Protein AF-A0A4P5VYH6-F1 (afdb_monomer)

Foldseek 3Di:
DAADVVLVVLCVVVVQKAKEKEAAPVLVVQWDQQQSNHGYDYHHCVPPVVLLVLVQVQQCVFQPDPRRQDSVNVVVLRVASKIKMFIAGNVRHGQKIWIWHDDPDPLEIETDDIDGPDPPSLVRLNSVLRRSRRNNHQKYKYKDFLQDQCLQSVQVQHWWWFQAFDPPVPVCRQRMTITMGGGPYDFDDFDDWAASPPPPPVRVCNPDFTKTQHPSQADPVSTTTIDTDHDDPPDDDD

Secondary structure (DSSP, 8-state):
----HHHHHHHHH-TT-EEEEEE-GGGGGGS-SSGGG---EEEETTT-HHHHHHHHHHHHHHH-GGGSPPHHHHHHHHHSS-EEEEEE-TT--EEEEEEEEE-SSTTEEEEEEEEESS-SS-HHHHHHHHHHHHTT-SEEEEEEETT-TTHHHHTTSS-EEEEEEPPTTSTTGGGEEEEEEETTPPPPPP-EEE-TTSTTHHHHGGGTS-EEEEEEEE-TTSPEEEEE-PPPTTPPP-

Mean predicted aligned error: 5.57 Å

Radius of gyration: 17.43 Å; Cα contacts (8 Å, |Δi|>4): 487; chains: 1; bounding box: 45×36×43 Å

Nearest PDB structures (foldseek):
  5c82-assembly1_A-2  TM=7.373E-01  e=2.251E-04  Streptomyces noursei
  7ypv-assembly1_B  TM=7.649E-01  e=3.279E-04  Streptomyces lavendulae subsp. lavendulae
  7ypu-assembly1_A  TM=7.629E-01  e=1.150E-03  Streptomyces lavendulae subsp. lavendulae
  4v36-assembly1_A  TM=6.232E-01  e=3.556E-03  Bacillus licheniformis
  6rft-assembly1_B  TM=6.137E-01  e=1.533E-01  Mycobacteroides abscessus

pLDDT: mean 88.11, std 11.78, range [47.72, 98.25]

Sequence (238 aa):
MLRDPAIDAFFARWPRLRFGLLGHGGNRGALELSPLGVSVEFWDAATNGALVARYHAANAAKFGGSLALPGWVLVDLYLMPGAIALLLDEDDAVVAAWCGVPTVAAGVVMGVSMLSMREGIGAAYVVKRLGLASLGARVQRGITQWDNRALRTHTRLGPLRVVGPAPAVHGEWARSFVYEVETGAASPPQTETIHPNEGPGLAALAGVEPVHVVFPGLDASGRVCLARLPPISGTLPP

Solvent-accessible surface area (backbone atoms only — not comparable to full-atom values): 12787 Å² total; per-residue (Å²): 129,74,63,51,68,71,54,55,54,46,42,71,75,40,71,63,53,43,52,30,37,40,18,35,65,85,43,56,87,74,42,48,53,46,36,55,77,43,73,47,50,77,43,35,46,89,82,35,55,69,60,52,52,50,50,50,50,52,41,35,72,73,55,33,82,90,70,23,76,51,74,69,56,53,51,54,48,23,73,41,84,21,37,34,15,34,26,25,42,86,85,67,47,71,38,14,36,22,33,40,34,65,50,96,50,88,38,32,24,38,52,78,50,76,45,56,74,52,78,95,74,54,44,52,41,50,25,39,57,44,39,38,41,17,64,55,36,46,30,38,36,39,72,51,44,59,74,41,74,62,35,43,44,54,16,70,38,5,38,29,34,50,68,35,67,35,57,80,85,43,93,59,19,94,53,25,31,26,34,36,28,44,60,75,43,79,50,64,75,65,75,46,74,43,60,61,79,60,64,70,52,72,65,54,40,50,74,82,53,56,40,22,39,13,47,55,22,44,51,99,87,54,28,28,23,26,31,83,51,79,83,68,90,86,64,79,80,132

Structure (mmCIF, N/CA/C/O backbone):
data_AF-A0A4P5VYH6-F1
#
_entry.id   AF-A0A4P5VYH6-F1
#
loop_
_atom_site.group_PDB
_atom_site.id
_atom_site.type_symbol
_atom_site.label_atom_id
_atom_site.label_alt_id
_atom_site.label_comp_id
_atom_site.label_asym_id
_atom_site.label_entity_id
_atom_site.label_seq_id
_atom_site.pdbx_PDB_ins_code
_atom_site.Cartn_x
_atom_site.Cartn_y
_atom_site.Cartn_z
_atom_site.occupancy
_atom_site.B_iso_or_equiv
_atom_site.auth_seq_id
_atom_site.auth_comp_id
_atom_site.auth_asym_id
_atom_site.auth_atom_id
_atom_site.pdbx_PDB_model_num
ATOM 1 N N . MET A 1 1 ? 9.698 -9.481 18.503 1.00 55.72 1 MET A N 1
ATOM 2 C CA . MET A 1 1 ? 9.124 -8.727 17.367 1.00 55.72 1 MET A CA 1
ATOM 3 C C . MET A 1 1 ? 9.911 -7.433 17.226 1.00 55.72 1 MET A C 1
ATOM 5 O O . MET A 1 1 ? 10.012 -6.715 18.212 1.00 55.72 1 MET A O 1
ATOM 9 N N . LEU A 1 2 ? 10.534 -7.167 16.075 1.00 68.06 2 LEU A N 1
ATOM 10 C CA . LEU A 1 2 ? 11.229 -5.894 15.845 1.00 68.06 2 LEU A CA 1
ATOM 11 C C . LEU A 1 2 ? 10.172 -4.814 15.581 1.00 68.06 2 LEU A C 1
ATOM 13 O O . LEU A 1 2 ? 9.440 -4.903 14.596 1.00 68.06 2 LEU A O 1
ATOM 17 N N . ARG A 1 3 ? 10.059 -3.841 16.489 1.00 81.00 3 ARG A N 1
ATOM 18 C CA . ARG A 1 3 ? 9.271 -2.625 16.256 1.00 81.00 3 ARG A CA 1
ATOM 19 C C . ARG A 1 3 ? 9.948 -1.782 15.178 1.00 81.00 3 ARG A C 1
ATOM 21 O O . ARG A 1 3 ? 11.175 -1.758 15.103 1.00 81.00 3 ARG A O 1
ATOM 28 N N . ASP A 1 4 ? 9.155 -1.095 14.364 1.00 85.81 4 ASP A N 1
ATOM 29 C CA . ASP A 1 4 ? 9.649 -0.114 13.394 1.00 85.81 4 ASP A CA 1
ATOM 30 C C . ASP A 1 4 ? 9.596 1.283 14.046 1.00 85.81 4 ASP A C 1
ATOM 32 O O . ASP A 1 4 ? 8.496 1.800 14.273 1.00 85.81 4 ASP A O 1
ATOM 36 N N . PRO A 1 5 ? 10.746 1.919 14.355 1.00 90.56 5 PRO A N 1
ATOM 37 C CA . PRO A 1 5 ? 10.774 3.220 15.023 1.00 90.56 5 PRO A CA 1
ATOM 38 C C . PRO A 1 5 ? 10.026 4.318 14.260 1.00 90.56 5 PRO A C 1
ATOM 40 O O . PRO A 1 5 ? 9.521 5.256 14.875 1.00 90.56 5 PRO A O 1
ATOM 43 N N . ALA A 1 6 ? 9.927 4.217 12.928 1.00 91.06 6 ALA A N 1
ATOM 44 C CA . ALA A 1 6 ? 9.180 5.181 12.127 1.00 91.06 6 ALA A CA 1
ATOM 45 C C . ALA A 1 6 ? 7.665 5.052 12.346 1.00 91.06 6 ALA A C 1
ATOM 47 O O . ALA A 1 6 ? 6.950 6.054 12.289 1.00 91.06 6 ALA A O 1
ATOM 48 N N . ILE A 1 7 ? 7.178 3.838 12.620 1.00 94.75 7 ILE A N 1
ATOM 49 C CA . ILE A 1 7 ? 5.775 3.579 12.959 1.00 94.75 7 ILE A CA 1
ATOM 50 C C . ILE A 1 7 ? 5.470 4.084 14.372 1.00 94.75 7 ILE A C 1
ATOM 52 O O . ILE A 1 7 ? 4.487 4.803 14.556 1.00 94.75 7 ILE A O 1
ATOM 56 N N . ASP A 1 8 ? 6.342 3.796 15.343 1.00 94.50 8 ASP A N 1
ATOM 57 C CA . ASP A 1 8 ? 6.200 4.294 16.719 1.00 94.50 8 ASP A CA 1
ATOM 58 C C . ASP A 1 8 ? 6.178 5.833 16.749 1.00 94.50 8 ASP A C 1
ATOM 60 O O . ASP A 1 8 ? 5.274 6.444 17.323 1.00 94.50 8 ASP A O 1
ATOM 64 N N . ALA A 1 9 ? 7.124 6.478 16.057 1.00 96.19 9 ALA A N 1
ATOM 65 C CA . ALA A 1 9 ? 7.179 7.934 15.946 1.00 96.19 9 ALA A CA 1
ATOM 66 C C . ALA A 1 9 ? 5.943 8.522 15.244 1.00 96.19 9 ALA A C 1
ATOM 68 O O . ALA A 1 9 ? 5.487 9.613 15.600 1.00 96.19 9 ALA A O 1
ATOM 69 N N . PHE A 1 10 ? 5.379 7.814 14.259 1.00 97.00 10 PHE A N 1
ATOM 70 C CA . PHE A 1 10 ? 4.160 8.245 13.582 1.00 97.00 10 PHE A CA 1
ATOM 71 C C . PHE A 1 10 ? 2.965 8.276 14.539 1.00 97.00 10 PHE A C 1
ATOM 73 O O . PHE A 1 10 ? 2.308 9.311 14.630 1.00 97.00 10 PHE A O 1
ATOM 80 N N . PHE A 1 11 ? 2.698 7.197 15.280 1.00 96.94 11 PHE A N 1
ATOM 81 C CA . PHE A 1 11 ? 1.568 7.173 16.218 1.00 96.94 11 PHE A CA 1
ATOM 82 C C . PHE A 1 11 ? 1.788 8.077 17.432 1.00 96.94 11 PHE A C 1
ATOM 84 O O . PHE A 1 11 ? 0.830 8.674 17.910 1.00 96.94 11 PHE A O 1
ATOM 91 N N . ALA A 1 12 ? 3.032 8.275 17.879 1.00 97.12 12 ALA A N 1
ATOM 92 C CA . ALA A 1 12 ? 3.338 9.274 18.903 1.00 97.12 12 ALA A CA 1
ATOM 93 C C . ALA A 1 12 ? 2.973 10.699 18.447 1.00 97.12 12 ALA A C 1
ATOM 95 O O . ALA A 1 12 ? 2.470 11.499 19.234 1.00 97.12 12 ALA A O 1
ATOM 96 N N . ARG A 1 13 ? 3.193 11.016 17.164 1.00 97.94 13 ARG A N 1
ATOM 97 C CA . ARG A 1 13 ? 2.818 12.308 16.572 1.00 97.94 13 ARG A CA 1
ATOM 98 C C . ARG A 1 13 ? 1.320 12.418 16.274 1.00 97.94 13 ARG A C 1
ATOM 100 O O . ARG A 1 13 ? 0.775 13.518 16.325 1.00 97.94 13 ARG A O 1
ATOM 107 N N . TRP A 1 14 ? 0.666 11.305 15.953 1.00 97.38 14 TRP A N 1
ATOM 108 C CA . TRP A 1 14 ? -0.740 11.246 15.550 1.00 97.38 14 TRP A CA 1
ATOM 109 C C . TRP A 1 14 ? -1.544 10.269 16.422 1.00 97.38 14 TRP A C 1
ATOM 111 O O . TRP A 1 14 ? -2.093 9.295 15.905 1.00 97.38 14 TRP A O 1
ATOM 121 N N . PRO A 1 15 ? -1.661 10.522 17.738 1.00 97.00 15 PRO A N 1
ATOM 122 C CA . PRO A 1 15 ? -2.177 9.540 18.698 1.00 97.00 15 PRO A CA 1
ATOM 123 C C . PRO A 1 15 ? -3.670 9.225 18.540 1.00 97.00 15 PRO A C 1
ATOM 125 O O . PRO A 1 15 ? -4.150 8.250 19.105 1.00 97.00 15 PRO A O 1
ATOM 128 N N . ARG A 1 16 ? -4.414 10.049 17.791 1.00 96.69 16 ARG A N 1
ATOM 129 C CA . ARG A 1 16 ? -5.837 9.819 17.490 1.00 96.69 16 ARG A CA 1
ATOM 130 C C . ARG A 1 16 ? -6.066 8.938 16.265 1.00 96.69 16 ARG A C 1
ATOM 132 O O . ARG A 1 16 ? -7.185 8.487 16.050 1.00 96.69 16 ARG A O 1
ATOM 139 N N . LEU A 1 17 ? -5.028 8.696 15.461 1.00 97.38 17 LEU A N 1
ATOM 140 C CA . LEU A 1 17 ? -5.153 7.803 14.317 1.00 97.38 17 LEU A CA 1
ATOM 141 C C . LEU A 1 17 ? -5.146 6.352 14.786 1.00 97.38 17 LEU A C 1
ATOM 143 O O . LEU A 1 17 ? -4.299 5.947 15.580 1.00 97.38 17 LEU A O 1
ATOM 147 N N . ARG A 1 18 ? -6.060 5.560 14.235 1.00 96.88 18 ARG A N 1
ATOM 148 C CA . ARG A 1 18 ? -6.174 4.125 14.490 1.00 96.88 18 ARG A CA 1
ATOM 149 C C . ARG A 1 18 ? -5.869 3.345 13.228 1.00 96.88 18 ARG A C 1
ATOM 151 O O . ARG A 1 18 ? -6.217 3.768 12.128 1.00 96.88 18 ARG A O 1
ATOM 158 N N . PHE A 1 19 ? -5.228 2.198 13.403 1.00 98.19 19 PHE A N 1
ATOM 159 C CA . PHE A 1 19 ? -4.962 1.253 12.330 1.00 98.19 19 PHE A CA 1
ATOM 160 C C . PHE A 1 19 ? -5.873 0.038 12.455 1.00 98.19 19 PHE A C 1
ATOM 162 O O . PHE A 1 19 ? -6.078 -0.485 13.551 1.00 98.19 19 PHE A O 1
ATOM 169 N N . GLY A 1 20 ? -6.374 -0.436 11.321 1.00 97.94 20 GLY A N 1
ATOM 170 C CA . GLY A 1 20 ? -7.104 -1.688 11.277 1.00 97.94 20 GLY A CA 1
ATOM 171 C C . GLY A 1 20 ? -7.156 -2.308 9.889 1.00 97.94 20 GLY A C 1
ATOM 172 O O . GLY A 1 20 ? -6.642 -1.758 8.911 1.00 97.94 20 GLY A O 1
ATOM 173 N N . LEU A 1 21 ? -7.777 -3.477 9.822 1.00 97.56 21 LEU A N 1
ATOM 174 C CA . LEU A 1 21 ? -7.928 -4.285 8.621 1.00 97.56 21 LEU A CA 1
ATOM 175 C C . LEU A 1 21 ? -9.411 -4.543 8.367 1.00 97.56 21 LEU A C 1
ATOM 177 O O . LEU A 1 21 ? -10.138 -4.983 9.251 1.00 97.56 21 LEU A O 1
ATOM 181 N N . LEU A 1 22 ? -9.844 -4.303 7.139 1.00 96.50 22 LEU A N 1
ATOM 182 C CA . LEU A 1 22 ? -11.171 -4.633 6.637 1.00 96.50 22 LEU A CA 1
ATOM 183 C C . LEU A 1 22 ? -11.042 -5.797 5.646 1.00 96.50 22 LEU A C 1
ATOM 185 O O . LEU A 1 22 ? -10.248 -5.723 4.708 1.00 96.50 22 LEU A O 1
ATOM 189 N N . GLY A 1 23 ? -11.806 -6.870 5.835 1.00 95.38 23 GLY A N 1
ATOM 190 C CA . GLY A 1 23 ? -11.764 -8.048 4.960 1.00 95.38 23 GLY A CA 1
ATOM 191 C C . GLY A 1 23 ? -12.879 -9.043 5.273 1.00 95.38 23 GLY A C 1
ATOM 192 O O . GLY A 1 23 ? -13.721 -8.770 6.122 1.00 95.38 23 GLY A O 1
ATOM 193 N N . HIS A 1 24 ? -12.906 -10.197 4.607 1.00 94.94 24 HIS A N 1
ATOM 194 C CA . HIS A 1 24 ? -13.861 -11.258 4.940 1.00 94.94 24 HIS A CA 1
ATOM 195 C C . HIS A 1 24 ? -13.551 -11.870 6.311 1.00 94.94 24 HIS A C 1
ATOM 197 O O . HIS A 1 24 ? -12.394 -12.179 6.601 1.00 94.94 24 HIS A O 1
ATOM 203 N N . GLY A 1 25 ? -14.575 -12.091 7.144 1.00 94.62 25 GLY A N 1
ATOM 204 C CA . GLY A 1 25 ? -14.421 -12.610 8.510 1.00 94.62 25 GLY A CA 1
ATOM 205 C C . GLY A 1 25 ? -13.561 -13.876 8.625 1.00 94.62 25 GLY A C 1
ATOM 206 O O . GLY A 1 25 ? -12.759 -13.999 9.553 1.00 94.62 25 GLY A O 1
ATOM 207 N N . GLY A 1 26 ? -13.643 -14.774 7.637 1.00 94.06 26 GLY A N 1
ATOM 208 C CA . GLY A 1 26 ? -12.824 -15.992 7.569 1.00 94.06 26 GLY A CA 1
ATOM 209 C C . GLY A 1 26 ? -11.313 -15.749 7.445 1.00 94.06 26 GLY A C 1
ATOM 210 O O . GLY A 1 26 ? -10.530 -16.624 7.804 1.00 94.06 26 GLY A O 1
ATOM 211 N N . ASN A 1 27 ? -10.883 -14.560 7.012 1.00 93.38 27 ASN A N 1
ATOM 212 C CA . ASN A 1 27 ? -9.464 -14.228 6.856 1.00 93.38 27 ASN A CA 1
ATOM 213 C C . ASN A 1 27 ? -8.795 -13.899 8.196 1.00 93.38 27 ASN A C 1
ATOM 215 O O . ASN A 1 27 ? -7.572 -13.961 8.289 1.00 93.38 27 ASN A O 1
ATOM 219 N N . ARG A 1 28 ? -9.564 -13.575 9.249 1.00 95.19 28 ARG A N 1
ATOM 220 C CA . ARG A 1 28 ? -9.028 -13.092 10.533 1.00 95.19 28 ARG A CA 1
ATOM 221 C C . ARG A 1 28 ? -7.943 -14.003 11.110 1.00 95.19 28 ARG A C 1
ATOM 223 O O . ARG A 1 28 ? -6.933 -13.505 11.590 1.00 95.19 28 ARG A O 1
ATOM 230 N N . GLY A 1 29 ? -8.150 -15.320 11.064 1.00 94.88 29 GLY A N 1
ATOM 231 C CA . GLY A 1 29 ? -7.212 -16.301 11.622 1.00 94.88 29 GLY A CA 1
ATOM 232 C C . GLY A 1 29 ? -5.895 -16.434 10.850 1.00 94.88 29 GLY A C 1
ATOM 233 O O . GLY A 1 29 ? -4.944 -16.997 11.380 1.00 94.88 29 GLY A O 1
ATOM 234 N N . ALA A 1 30 ? -5.833 -15.921 9.619 1.00 94.06 30 ALA A N 1
ATOM 235 C CA . ALA A 1 30 ? -4.640 -15.940 8.776 1.00 94.06 30 ALA A CA 1
ATOM 236 C C . ALA A 1 30 ? -3.837 -14.626 8.834 1.00 94.06 30 ALA A C 1
ATOM 238 O O . ALA A 1 30 ? -2.775 -14.538 8.220 1.00 94.06 30 ALA A O 1
ATOM 239 N N . LEU A 1 31 ? -4.340 -13.607 9.539 1.00 95.00 31 LEU A N 1
ATOM 240 C CA . LEU A 1 31 ? -3.719 -12.289 9.639 1.00 95.00 31 LEU A CA 1
ATOM 241 C C . LEU A 1 31 ? -2.919 -12.156 10.936 1.00 95.00 31 LEU A C 1
ATOM 243 O O . LEU A 1 31 ? -3.361 -12.568 12.007 1.00 95.00 31 LEU A O 1
ATOM 247 N N . GLU A 1 32 ? -1.770 -11.493 10.853 1.00 95.62 32 GLU A N 1
ATOM 248 C CA . GLU A 1 32 ? -1.059 -10.988 12.023 1.00 95.62 32 GLU A CA 1
ATOM 249 C C . GLU A 1 32 ? -1.793 -9.740 12.540 1.00 95.62 32 GLU A C 1
ATOM 251 O O . GLU A 1 32 ? -1.866 -8.724 11.848 1.00 95.62 32 GLU A O 1
ATOM 256 N N . LEU A 1 33 ? -2.361 -9.823 13.750 1.00 95.38 33 LEU A N 1
ATOM 257 C CA . LEU A 1 33 ? -3.166 -8.756 14.370 1.00 95.38 33 LEU A CA 1
ATOM 258 C C . LEU A 1 33 ? -2.377 -7.889 15.365 1.00 95.38 33 LEU A C 1
ATOM 260 O O . LEU A 1 33 ? -2.940 -7.019 16.032 1.00 95.38 33 LEU A O 1
ATOM 264 N N . SER A 1 34 ? -1.069 -8.112 15.464 1.00 94.81 34 SER A N 1
ATOM 265 C CA . SER A 1 34 ? -0.136 -7.264 16.204 1.00 94.81 34 SER A CA 1
ATOM 266 C C . SER 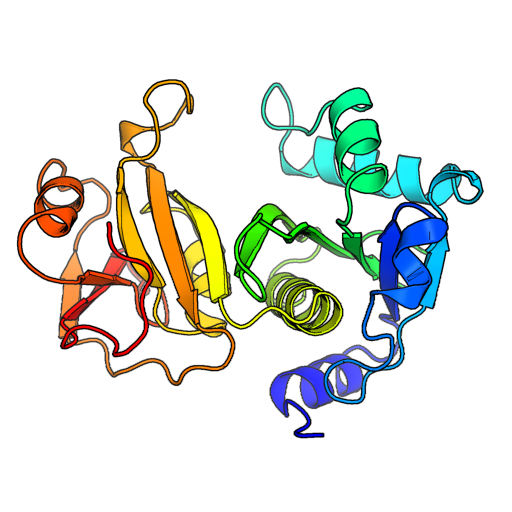A 1 34 ? 1.134 -6.912 15.403 1.00 94.81 34 SER A C 1
ATOM 268 O O . SER A 1 34 ? 2.236 -6.902 15.961 1.00 94.81 34 SER A O 1
ATOM 270 N N . PRO A 1 35 ? 1.035 -6.615 14.090 1.00 93.38 35 PRO A N 1
ATOM 271 C CA . PRO A 1 35 ? 2.178 -6.407 13.214 1.00 93.38 35 PRO A CA 1
ATOM 272 C C . PRO A 1 35 ? 3.095 -5.320 13.767 1.00 93.38 35 PRO A C 1
ATOM 274 O O . PRO A 1 35 ? 2.668 -4.206 14.065 1.00 93.38 35 PRO A O 1
ATOM 277 N N . LEU A 1 36 ? 4.386 -5.644 13.883 1.00 90.69 36 LEU A N 1
ATOM 278 C CA . LEU A 1 36 ? 5.413 -4.716 14.376 1.00 90.69 36 LEU A CA 1
ATOM 279 C C . LEU A 1 36 ? 5.097 -4.144 15.773 1.00 90.69 36 LEU A C 1
ATOM 281 O O . LEU A 1 36 ? 5.593 -3.078 16.128 1.00 90.69 36 LEU A O 1
ATOM 285 N N . GLY A 1 37 ? 4.287 -4.848 16.570 1.00 90.75 37 GLY A N 1
ATOM 286 C CA . GLY A 1 37 ? 3.863 -4.415 17.899 1.00 90.75 37 GLY A CA 1
ATOM 287 C C . GLY A 1 37 ? 2.706 -3.410 17.920 1.00 90.75 37 GLY A C 1
ATOM 288 O O . GLY A 1 37 ? 2.417 -2.880 18.993 1.00 90.75 37 GLY A O 1
ATOM 289 N N . VAL A 1 38 ? 2.050 -3.146 16.784 1.00 93.56 38 VAL A N 1
ATOM 290 C CA . VAL A 1 38 ? 0.854 -2.293 16.692 1.00 93.56 38 VAL A CA 1
ATOM 291 C C . VAL A 1 38 ? -0.393 -3.165 16.747 1.00 93.56 38 VAL A C 1
ATOM 293 O O . VAL A 1 38 ? -0.549 -4.054 15.919 1.00 93.56 38 VAL A O 1
ATOM 296 N N . SER A 1 39 ? -1.287 -2.906 17.702 1.00 92.81 39 SER A N 1
ATOM 297 C CA . SER A 1 39 ? -2.575 -3.607 17.791 1.00 92.81 39 SER A CA 1
ATOM 298 C C . SER A 1 39 ? -3.463 -3.281 16.591 1.00 92.81 39 SER A C 1
ATOM 300 O O . SER A 1 39 ? -3.564 -2.119 16.192 1.00 92.81 39 SER A O 1
ATOM 302 N N . VAL A 1 40 ? -4.117 -4.301 16.039 1.00 94.69 40 VAL A N 1
ATOM 303 C CA . VAL A 1 40 ? -4.984 -4.192 14.864 1.00 94.69 40 VAL A CA 1
ATOM 304 C C . VAL A 1 40 ? -6.426 -4.442 15.247 1.00 94.69 40 VAL A C 1
ATOM 306 O O . VAL A 1 40 ? -6.787 -5.514 15.737 1.00 94.69 40 VAL A O 1
ATOM 309 N N . GLU A 1 41 ? -7.276 -3.476 14.925 1.00 95.88 41 GLU A N 1
ATOM 310 C CA . GLU A 1 41 ? -8.709 -3.717 14.848 1.00 95.88 41 GLU A CA 1
ATOM 311 C C . GLU A 1 41 ? -9.026 -4.422 13.523 1.00 95.88 41 GLU A C 1
ATOM 313 O O . GLU A 1 41 ? -8.541 -4.016 12.468 1.00 95.88 41 GLU A O 1
ATOM 318 N N . PHE A 1 42 ? -9.803 -5.503 13.559 1.00 97.31 42 PHE A N 1
ATOM 319 C CA . PHE A 1 42 ? -10.226 -6.203 12.346 1.00 97.31 42 PHE A CA 1
ATOM 320 C C . PHE A 1 42 ? -11.744 -6.144 12.221 1.00 97.31 42 PHE A C 1
ATOM 322 O O . PHE A 1 42 ? -12.455 -6.557 13.141 1.00 97.31 42 PHE A O 1
ATOM 329 N N . TRP A 1 43 ? -12.208 -5.687 11.061 1.00 96.69 43 TRP A N 1
ATOM 330 C CA . TRP A 1 43 ? -13.611 -5.529 10.710 1.00 96.69 43 TRP A CA 1
ATOM 331 C C . TRP A 1 43 ? -13.991 -6.510 9.604 1.00 96.69 43 TRP A C 1
ATOM 333 O O . TRP A 1 43 ? -13.398 -6.508 8.523 1.00 96.69 43 TRP A O 1
ATOM 343 N N . ASP A 1 44 ? -15.015 -7.321 9.863 1.00 95.81 44 ASP A N 1
ATOM 344 C CA . ASP A 1 44 ? -15.618 -8.157 8.829 1.00 95.81 44 ASP A CA 1
ATOM 345 C C . ASP A 1 44 ? -16.453 -7.283 7.887 1.00 95.81 44 ASP A C 1
ATOM 347 O O . ASP A 1 44 ? -17.429 -6.651 8.305 1.00 95.81 44 ASP A O 1
ATOM 351 N N . ALA A 1 45 ? -16.076 -7.249 6.611 1.00 94.69 45 ALA A N 1
ATOM 352 C CA . ALA A 1 45 ? -16.743 -6.464 5.583 1.00 94.69 45 ALA A CA 1
ATOM 353 C C . ALA A 1 45 ? -18.240 -6.793 5.468 1.00 94.69 45 ALA A C 1
ATOM 355 O O . ALA A 1 45 ? -19.034 -5.887 5.212 1.00 94.69 45 ALA A O 1
ATOM 356 N N . ALA A 1 46 ? -18.642 -8.045 5.730 1.00 92.88 46 ALA A N 1
ATOM 357 C CA . ALA A 1 46 ? -20.041 -8.470 5.658 1.00 92.88 46 ALA A CA 1
ATOM 358 C C . ALA A 1 46 ? -20.935 -7.793 6.713 1.00 92.88 46 ALA A C 1
ATOM 360 O O . ALA A 1 46 ? -22.122 -7.581 6.475 1.00 92.88 46 ALA A O 1
ATOM 361 N N . THR A 1 47 ? -20.373 -7.429 7.869 1.00 95.75 47 THR A N 1
ATOM 362 C CA . THR A 1 47 ? -21.112 -6.811 8.984 1.00 95.75 47 THR A CA 1
ATOM 363 C C . THR A 1 47 ? -20.783 -5.329 9.181 1.00 95.75 47 THR A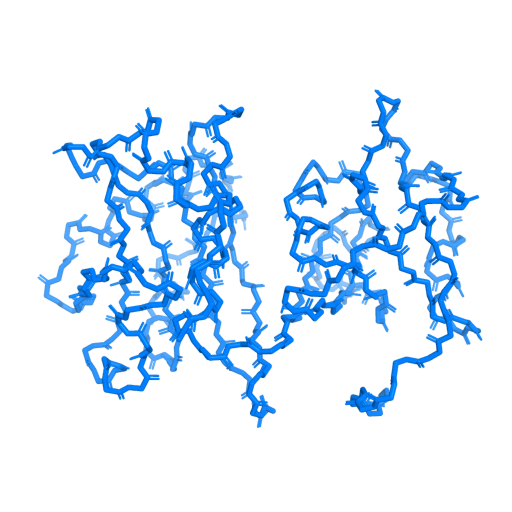 C 1
ATOM 365 O O . THR A 1 47 ? -21.471 -4.644 9.933 1.00 95.75 47 THR A O 1
ATOM 368 N N . ASN A 1 48 ? -19.787 -4.798 8.464 1.00 95.69 48 ASN A N 1
ATOM 369 C CA . ASN A 1 48 ? -19.307 -3.415 8.577 1.00 95.69 48 ASN A CA 1
ATOM 370 C C . ASN A 1 48 ? -19.573 -2.590 7.303 1.00 95.69 48 ASN A C 1
ATOM 372 O O . ASN A 1 48 ? -18.707 -1.855 6.822 1.00 95.69 48 ASN A O 1
ATOM 376 N N . GLY A 1 49 ? -20.792 -2.675 6.758 1.00 93.50 49 GLY A N 1
ATOM 377 C CA . GLY A 1 49 ? -21.164 -2.032 5.488 1.00 93.50 49 GLY A CA 1
ATOM 378 C C . GLY A 1 49 ? -20.932 -0.513 5.440 1.00 93.50 49 GLY A C 1
ATOM 379 O O . GLY A 1 49 ? -20.541 0.018 4.402 1.00 93.50 49 GLY A O 1
ATOM 380 N N . ALA A 1 50 ? -21.085 0.193 6.566 1.00 95.94 50 ALA A N 1
ATOM 381 C CA . ALA A 1 50 ? -20.799 1.628 6.642 1.00 95.94 50 ALA A CA 1
ATOM 382 C C . ALA A 1 50 ? -19.309 1.943 6.411 1.00 95.94 50 ALA A C 1
ATOM 384 O O . ALA A 1 50 ? -18.979 2.889 5.695 1.00 95.94 50 ALA A O 1
ATOM 385 N N . LEU A 1 51 ? -18.402 1.134 6.966 1.00 95.38 51 LEU A N 1
ATOM 386 C CA . LEU A 1 51 ? -16.961 1.301 6.769 1.00 95.38 51 LEU A CA 1
ATOM 387 C C . LEU A 1 51 ? -16.547 0.946 5.335 1.00 95.38 51 LEU A C 1
ATOM 389 O O . LEU A 1 51 ? -15.746 1.665 4.736 1.00 95.38 51 LEU A O 1
ATOM 393 N N . VAL A 1 52 ? -17.147 -0.102 4.756 1.00 94.62 52 VAL A N 1
ATOM 394 C CA . VAL A 1 52 ? -16.974 -0.454 3.334 1.00 94.62 52 VAL A CA 1
ATOM 395 C C . VAL A 1 52 ? -17.368 0.727 2.442 1.00 94.62 52 VAL A C 1
ATOM 397 O O . VAL A 1 52 ? -16.591 1.127 1.574 1.00 94.62 52 VAL A O 1
ATOM 400 N N . ALA A 1 53 ? -18.530 1.338 2.693 1.00 93.88 53 ALA A N 1
ATOM 401 C CA . ALA A 1 53 ? -19.000 2.500 1.944 1.00 93.88 53 ALA A CA 1
ATOM 402 C C . ALA A 1 53 ? -18.065 3.714 2.095 1.00 93.88 53 ALA A C 1
ATOM 404 O O . ALA A 1 53 ? -17.764 4.379 1.105 1.00 93.88 53 ALA A O 1
ATOM 405 N N . ARG A 1 54 ? -17.542 3.979 3.303 1.00 95.88 54 ARG A N 1
ATOM 406 C CA . ARG A 1 54 ? -16.559 5.054 3.545 1.00 95.88 54 ARG A CA 1
ATOM 407 C C . ARG A 1 54 ? -15.262 4.833 2.767 1.00 95.88 54 ARG A C 1
ATOM 409 O O . ARG A 1 54 ? -14.762 5.767 2.142 1.00 95.88 54 ARG A O 1
ATOM 416 N N . TYR A 1 55 ? -14.724 3.612 2.771 1.00 95.25 55 TYR A N 1
ATOM 417 C CA . TYR A 1 55 ? -13.536 3.282 1.982 1.00 95.25 55 TYR A CA 1
ATOM 418 C C . TYR A 1 55 ? -13.793 3.431 0.479 1.00 95.25 55 TYR A C 1
ATOM 420 O O . TYR A 1 55 ? -12.980 4.042 -0.217 1.00 95.25 55 TYR A O 1
ATOM 428 N N . HIS A 1 56 ? -14.926 2.927 -0.016 1.00 93.62 56 HIS A N 1
ATOM 429 C CA . HIS A 1 56 ? -15.297 3.060 -1.425 1.00 93.62 56 HIS A CA 1
ATOM 430 C C . HIS A 1 56 ? -15.421 4.530 -1.840 1.00 93.62 56 HIS A C 1
ATOM 432 O O . HIS A 1 56 ? -14.835 4.932 -2.844 1.00 93.62 56 HIS A O 1
ATOM 438 N N . ALA A 1 57 ? -16.067 5.360 -1.016 1.00 93.94 57 ALA A N 1
ATOM 439 C CA . ALA A 1 57 ? -16.169 6.799 -1.239 1.00 93.94 57 ALA A CA 1
ATOM 440 C C . ALA A 1 57 ? -14.796 7.493 -1.238 1.00 93.94 57 ALA A C 1
ATOM 442 O O . ALA A 1 57 ? -14.519 8.304 -2.121 1.00 93.94 57 ALA A O 1
ATOM 443 N N . ALA A 1 58 ? -13.903 7.153 -0.300 1.00 95.12 58 ALA A N 1
ATOM 444 C CA . ALA A 1 58 ? -12.542 7.693 -0.266 1.00 95.12 58 ALA A CA 1
ATOM 445 C C . ALA A 1 58 ? -11.725 7.279 -1.503 1.00 95.12 58 ALA A C 1
ATOM 447 O O . ALA A 1 58 ? -10.987 8.088 -2.068 1.00 95.12 58 ALA A O 1
ATOM 448 N N . ASN A 1 59 ? -11.879 6.032 -1.955 1.00 94.19 59 ASN A N 1
ATOM 449 C CA . ASN A 1 59 ? -11.257 5.533 -3.176 1.00 94.19 59 ASN A CA 1
ATOM 450 C C . ASN A 1 59 ? -11.762 6.290 -4.414 1.00 94.19 59 ASN A C 1
ATOM 452 O O . ASN A 1 59 ? -10.951 6.808 -5.184 1.00 94.19 59 ASN A O 1
ATOM 456 N N . ALA A 1 60 ? -13.081 6.437 -4.549 1.00 93.00 60 ALA A N 1
ATOM 457 C CA . ALA A 1 60 ? -13.702 7.187 -5.634 1.00 93.00 60 ALA A CA 1
ATOM 458 C C . ALA A 1 60 ? -13.273 8.659 -5.640 1.00 93.00 60 A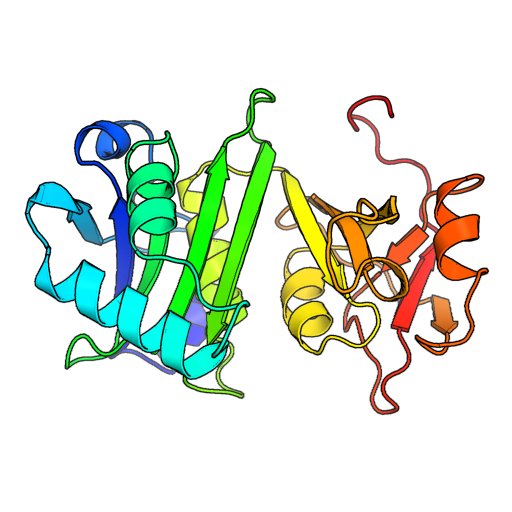LA A C 1
ATOM 460 O O . ALA A 1 60 ? -12.923 9.188 -6.692 1.00 93.00 60 ALA A O 1
ATOM 461 N N . ALA A 1 61 ? -13.219 9.302 -4.472 1.00 93.81 61 ALA A N 1
ATOM 462 C CA . ALA A 1 61 ? -12.761 10.680 -4.341 1.00 93.81 61 ALA A CA 1
ATOM 463 C C . ALA A 1 61 ? -11.282 10.852 -4.724 1.00 93.81 61 ALA A C 1
ATOM 465 O O . ALA A 1 61 ? -10.913 11.884 -5.282 1.00 93.81 61 ALA A O 1
ATOM 466 N N . LYS A 1 62 ? -10.424 9.862 -4.433 1.00 92.69 62 LYS A N 1
ATOM 467 C CA . LYS A 1 62 ? -8.990 9.958 -4.736 1.00 92.69 62 LYS A CA 1
ATOM 468 C C . LYS A 1 62 ? -8.670 9.718 -6.206 1.00 92.69 62 LYS A C 1
ATOM 470 O O . LYS A 1 62 ? -7.801 10.403 -6.742 1.00 92.69 62 LYS A O 1
ATOM 475 N N . PHE A 1 63 ? -9.296 8.716 -6.814 1.00 88.50 63 PHE A N 1
ATOM 476 C CA . PHE A 1 63 ? -8.936 8.264 -8.158 1.00 88.50 63 PHE A CA 1
ATOM 477 C C . PHE A 1 63 ? -9.878 8.785 -9.242 1.00 88.50 63 PHE A C 1
ATOM 479 O O . PHE A 1 63 ? -9.412 9.090 -10.337 1.00 88.50 63 PHE A O 1
ATOM 486 N N . GLY A 1 64 ? -11.169 8.935 -8.934 1.00 84.31 64 GLY A N 1
ATOM 487 C CA . GLY A 1 64 ? -12.196 9.354 -9.883 1.00 84.31 64 GLY A CA 1
ATOM 488 C C . GLY A 1 64 ? -12.354 8.420 -11.091 1.00 84.31 64 GLY A C 1
ATOM 489 O O . GLY A 1 64 ? -11.555 7.513 -11.334 1.00 84.31 64 GLY A O 1
ATOM 490 N N . GLY A 1 65 ? -13.414 8.657 -11.869 1.00 82.12 65 GLY A N 1
ATOM 491 C CA . GLY A 1 65 ? -13.620 8.041 -13.184 1.00 82.12 65 GLY A CA 1
ATOM 492 C C . GLY A 1 65 ? -13.403 6.523 -13.216 1.00 82.12 65 GLY A C 1
ATOM 493 O O . GLY A 1 65 ? -13.909 5.792 -12.369 1.00 82.12 65 GLY A O 1
ATOM 494 N N . SER A 1 66 ? -12.639 6.058 -14.205 1.00 78.62 66 SER A N 1
ATOM 495 C CA . SER A 1 66 ? -12.343 4.639 -14.437 1.00 78.62 66 SER A CA 1
ATOM 496 C C . SER A 1 66 ? -11.228 4.063 -13.556 1.00 78.62 66 SER A C 1
ATOM 498 O O . SER A 1 66 ? -10.971 2.865 -13.632 1.00 78.62 66 SER A O 1
ATOM 500 N N . LEU A 1 67 ? -10.539 4.891 -12.761 1.00 79.25 67 LEU A N 1
ATOM 501 C CA . LEU A 1 67 ? -9.465 4.448 -11.861 1.00 79.25 67 LEU A CA 1
ATOM 502 C C . LEU A 1 67 ? -9.972 4.146 -10.446 1.00 79.25 67 LEU A C 1
ATOM 504 O O . LEU A 1 67 ? -9.286 3.474 -9.676 1.00 79.25 67 LEU A O 1
ATOM 508 N N . ALA A 1 68 ? -11.160 4.640 -10.095 1.00 85.88 68 ALA A N 1
ATOM 509 C CA . ALA A 1 68 ? -11.840 4.246 -8.873 1.00 85.88 68 ALA A CA 1
ATOM 510 C C . ALA A 1 68 ? -12.181 2.751 -8.919 1.00 85.88 68 ALA A C 1
ATOM 512 O O . ALA A 1 68 ? -12.698 2.255 -9.920 1.00 85.88 68 ALA A O 1
ATOM 513 N N . LEU A 1 69 ? -11.926 2.037 -7.821 1.00 84.19 69 LEU A N 1
ATOM 514 C CA . LEU A 1 69 ? -12.290 0.631 -7.698 1.00 84.19 69 LEU A CA 1
ATOM 515 C C . LEU A 1 69 ? -13.818 0.499 -7.784 1.00 84.19 69 LEU A C 1
ATOM 517 O O . LEU A 1 69 ? -14.532 1.071 -6.950 1.00 84.19 69 LEU A O 1
ATOM 521 N N . PRO A 1 70 ? -14.348 -0.260 -8.757 1.00 86.50 70 PRO A N 1
ATOM 522 C CA . PRO A 1 70 ? -15.766 -0.570 -8.792 1.00 86.50 70 PRO A CA 1
ATOM 523 C C . PRO A 1 70 ? -16.189 -1.304 -7.518 1.00 86.50 70 PRO A C 1
ATOM 525 O O . PRO A 1 70 ? -15.425 -2.099 -6.970 1.00 86.50 70 PRO A O 1
ATOM 528 N N . GLY A 1 71 ? -17.427 -1.085 -7.068 1.00 84.62 71 GLY A N 1
ATOM 529 C CA . GLY A 1 71 ? -17.936 -1.732 -5.854 1.00 84.62 71 GLY A CA 1
ATOM 530 C C . GLY A 1 71 ? -17.838 -3.261 -5.910 1.00 84.62 71 GLY A C 1
ATOM 531 O O . GLY A 1 71 ? -17.445 -3.879 -4.929 1.00 84.62 71 GLY A O 1
ATOM 532 N N . TRP A 1 72 ? -18.091 -3.865 -7.074 1.00 83.94 72 TRP A N 1
ATOM 533 C CA . TRP A 1 72 ? -17.951 -5.312 -7.270 1.00 83.94 72 TRP A CA 1
ATOM 534 C C . TRP A 1 72 ? -16.495 -5.799 -7.157 1.00 83.94 72 TRP A C 1
ATOM 536 O O . TRP A 1 72 ? -16.264 -6.854 -6.584 1.00 83.94 72 TRP A O 1
ATOM 546 N N . VAL A 1 73 ? -15.501 -5.007 -7.583 1.00 86.25 73 VAL A N 1
ATOM 547 C CA . VAL A 1 73 ? -14.080 -5.353 -7.381 1.00 86.25 73 VAL A CA 1
ATOM 548 C C . VAL A 1 73 ? -13.741 -5.351 -5.895 1.00 86.25 73 VAL A C 1
ATOM 550 O O . VAL A 1 73 ? -12.991 -6.205 -5.435 1.00 86.25 73 VAL A O 1
ATOM 553 N N . LEU A 1 74 ? -14.299 -4.413 -5.120 1.00 81.25 74 LEU A N 1
ATOM 554 C CA . LEU A 1 74 ? -14.123 -4.439 -3.667 1.00 81.25 74 LEU A CA 1
ATOM 555 C C . LEU A 1 74 ? -14.668 -5.724 -3.057 1.00 81.25 74 LEU A C 1
ATOM 557 O O . LEU A 1 74 ? -14.008 -6.271 -2.175 1.00 81.25 74 LEU A O 1
ATOM 561 N N . VAL A 1 75 ? -15.816 -6.200 -3.555 1.00 81.50 75 VAL A N 1
ATOM 562 C CA . VAL A 1 75 ? -16.392 -7.486 -3.151 1.00 81.50 75 VAL A CA 1
ATOM 563 C C . VAL A 1 75 ? -15.408 -8.622 -3.343 1.00 81.50 75 VAL A C 1
ATOM 565 O O . VAL A 1 75 ? -15.087 -9.327 -2.387 1.00 81.50 75 VAL A O 1
ATOM 568 N N . ASP A 1 76 ? -14.848 -8.734 -4.538 1.00 84.38 76 ASP A N 1
ATOM 569 C CA . ASP A 1 76 ? -13.882 -9.783 -4.838 1.00 84.38 76 ASP A CA 1
ATOM 570 C C . ASP A 1 76 ? -12.628 -9.672 -3.955 1.00 84.38 76 ASP A C 1
ATOM 572 O O . ASP A 1 76 ? -12.126 -10.674 -3.445 1.00 84.38 76 ASP A O 1
ATOM 576 N N . LEU A 1 77 ? -12.144 -8.450 -3.703 1.00 82.31 77 LEU A N 1
ATOM 577 C CA . LEU A 1 77 ? -10.940 -8.212 -2.904 1.00 82.31 77 LEU A CA 1
ATOM 578 C C . LEU A 1 77 ? -11.084 -8.622 -1.436 1.00 82.31 77 LEU A C 1
ATOM 580 O O . LEU A 1 77 ? -10.096 -9.077 -0.858 1.00 82.31 77 LEU A O 1
ATOM 584 N N . TYR A 1 78 ? -12.268 -8.485 -0.829 1.00 77.25 78 TYR A N 1
ATOM 585 C CA . TYR A 1 78 ? -12.470 -8.994 0.528 1.00 77.25 78 TYR A CA 1
ATOM 586 C C . TYR A 1 78 ? -12.814 -10.484 0.563 1.00 77.25 78 TYR A C 1
ATOM 588 O O . TYR A 1 78 ? -12.461 -11.115 1.552 1.00 77.25 78 TYR A O 1
ATOM 596 N N . LEU A 1 79 ? -13.449 -11.056 -0.474 1.00 76.06 79 LEU A N 1
ATOM 597 C CA . LEU A 1 79 ? -13.727 -12.502 -0.566 1.00 76.06 79 LEU A CA 1
ATOM 598 C C . LEU A 1 79 ? -12.460 -13.342 -0.774 1.00 76.06 79 LEU A C 1
ATOM 600 O O . LEU A 1 79 ? -12.395 -14.495 -0.350 1.00 76.06 79 LEU A O 1
ATOM 604 N N . MET A 1 80 ? -11.451 -12.771 -1.428 1.00 82.69 80 MET A N 1
ATOM 605 C CA . MET A 1 80 ? -10.122 -13.364 -1.530 1.00 82.69 80 MET A CA 1
ATOM 606 C C . MET A 1 80 ? -9.416 -13.391 -0.165 1.00 82.69 80 MET A C 1
ATOM 608 O O . MET A 1 80 ? -9.809 -12.658 0.744 1.00 82.69 80 MET A O 1
ATOM 612 N N . PRO A 1 81 ? -8.321 -14.161 -0.004 1.00 82.81 81 PRO A N 1
ATOM 613 C CA . PRO A 1 81 ? -7.466 -14.121 1.189 1.00 82.81 81 PRO A CA 1
ATOM 614 C C . PRO A 1 81 ? -6.717 -12.779 1.369 1.00 82.81 81 PRO A C 1
ATOM 616 O O . PRO A 1 81 ? -5.587 -12.761 1.835 1.00 82.81 81 PRO A O 1
ATOM 619 N N . GLY A 1 82 ? -7.303 -11.647 0.974 1.00 90.81 82 GLY A N 1
ATOM 620 C CA . GLY A 1 82 ? -6.751 -10.303 1.086 1.00 90.81 82 GLY A CA 1
ATOM 621 C C . GLY A 1 82 ? -7.263 -9.523 2.295 1.00 90.81 82 GLY A C 1
ATOM 622 O O . GLY A 1 82 ? -8.092 -9.984 3.087 1.00 90.81 82 GLY A O 1
ATOM 623 N N . ALA A 1 83 ? -6.747 -8.304 2.420 1.00 93.88 83 ALA A N 1
ATOM 624 C CA . ALA A 1 83 ? -7.205 -7.326 3.395 1.00 93.88 83 ALA A CA 1
ATOM 625 C C . ALA A 1 83 ? -7.032 -5.899 2.860 1.00 93.88 83 ALA A C 1
ATOM 627 O O . ALA A 1 83 ? -6.102 -5.587 2.107 1.00 93.88 83 ALA A O 1
ATOM 628 N N . ILE A 1 84 ? -7.923 -5.013 3.295 1.00 96.06 84 ILE A N 1
ATOM 629 C CA . ILE A 1 84 ? -7.814 -3.570 3.120 1.00 96.06 84 ILE A CA 1
ATOM 630 C C . ILE A 1 84 ? -7.318 -3.002 4.445 1.00 96.06 84 ILE A C 1
ATOM 632 O O . ILE A 1 84 ? -8.042 -2.953 5.434 1.00 96.06 84 ILE A O 1
ATOM 636 N N . ALA A 1 85 ? -6.067 -2.573 4.460 1.00 97.75 85 ALA A N 1
ATOM 637 C CA . ALA A 1 85 ? -5.487 -1.847 5.569 1.00 97.75 85 ALA A CA 1
ATOM 638 C C . ALA A 1 85 ? -6.006 -0.407 5.574 1.00 97.75 85 ALA A C 1
ATOM 640 O O . ALA A 1 85 ? -5.982 0.266 4.541 1.00 97.75 85 ALA A O 1
ATOM 641 N N . LEU A 1 86 ? -6.458 0.060 6.735 1.00 98.19 86 LEU A N 1
ATOM 642 C CA . LEU A 1 86 ? -7.058 1.373 6.934 1.00 98.19 86 LEU A CA 1
ATOM 643 C C . LEU A 1 86 ? -6.330 2.116 8.053 1.00 98.19 86 LEU A C 1
ATOM 645 O O . LEU A 1 86 ? -6.051 1.559 9.114 1.00 98.19 86 LEU A O 1
ATOM 649 N N . LEU A 1 87 ? -6.059 3.396 7.814 1.00 98.25 87 LEU A N 1
ATOM 650 C CA . LEU A 1 87 ? -5.820 4.378 8.864 1.00 98.25 87 LEU A CA 1
ATOM 651 C C . LEU A 1 87 ? -7.052 5.269 8.963 1.00 98.25 87 LEU A C 1
ATOM 653 O O . LEU A 1 87 ? -7.422 5.912 7.977 1.00 98.25 87 LEU A O 1
ATOM 657 N N . LEU A 1 88 ? -7.655 5.304 10.146 1.00 98.25 88 LEU A N 1
ATOM 658 C CA . LEU A 1 88 ? -8.853 6.076 10.463 1.00 98.25 88 LEU A CA 1
ATOM 659 C C . LEU A 1 88 ? -8.520 7.157 11.494 1.00 98.25 88 LEU A C 1
ATOM 661 O O . LEU A 1 88 ? -7.613 6.964 12.305 1.00 98.25 88 LEU A O 1
ATOM 665 N N . ASP A 1 89 ? -9.232 8.280 11.474 1.00 97.50 89 ASP A N 1
ATOM 666 C CA . ASP A 1 89 ? -9.212 9.250 12.576 1.00 97.50 89 ASP A CA 1
ATOM 667 C C . ASP A 1 89 ? -10.306 8.959 13.625 1.00 97.50 89 ASP A C 1
ATOM 669 O O . ASP A 1 89 ? -10.920 7.882 13.626 1.00 97.50 89 ASP A O 1
ATOM 673 N N . GLU A 1 90 ? -10.498 9.881 14.574 1.00 95.75 90 GLU A N 1
ATOM 674 C CA . GLU A 1 90 ? -11.494 9.752 15.643 1.00 95.75 90 GLU A CA 1
ATOM 675 C C . GLU A 1 90 ? -12.948 9.665 15.148 1.00 95.75 90 GLU A C 1
ATOM 677 O O . GLU A 1 90 ? -13.777 9.088 15.848 1.00 95.75 90 GLU A O 1
ATOM 682 N N . ASP A 1 91 ? -13.236 10.153 13.938 1.00 96.06 91 ASP A N 1
ATOM 683 C CA . ASP A 1 91 ? -14.574 10.172 13.335 1.00 96.06 91 ASP A CA 1
ATOM 684 C C . ASP A 1 91 ? -14.775 9.024 12.322 1.00 96.06 91 ASP A C 1
ATOM 686 O O . ASP A 1 91 ? -15.694 9.051 11.498 1.00 96.06 91 ASP A O 1
ATOM 690 N N . ASP A 1 92 ? -13.894 8.015 12.352 1.00 95.81 92 ASP A N 1
ATOM 691 C CA . ASP A 1 92 ? -13.790 6.928 11.369 1.00 95.81 92 ASP A CA 1
ATOM 692 C C . ASP A 1 92 ? -13.548 7.401 9.920 1.00 95.81 92 ASP A C 1
ATOM 694 O O . ASP A 1 92 ? -13.815 6.660 8.961 1.00 95.81 92 ASP A O 1
ATOM 698 N N . ALA A 1 93 ? -13.054 8.623 9.705 1.00 96.75 93 ALA A N 1
ATOM 699 C CA . ALA A 1 93 ? -12.747 9.077 8.359 1.00 96.75 93 ALA A CA 1
ATOM 700 C C . ALA A 1 93 ? -11.471 8.393 7.853 1.00 96.75 93 ALA A C 1
ATOM 702 O O . ALA A 1 93 ? -10.460 8.294 8.553 1.00 96.75 93 ALA A O 1
ATOM 703 N N . VAL A 1 94 ? -11.497 7.926 6.601 1.00 98.12 94 VAL A N 1
ATOM 704 C CA . VAL A 1 94 ? -10.346 7.253 5.985 1.00 98.12 94 VAL A CA 1
ATOM 705 C C . VAL A 1 94 ? -9.241 8.270 5.716 1.00 98.12 94 VAL A C 1
ATOM 707 O O . VAL A 1 94 ? -9.336 9.098 4.812 1.00 98.12 94 VAL A O 1
ATOM 710 N N . VAL A 1 95 ? -8.152 8.180 6.475 1.00 98.19 95 VAL A N 1
ATOM 711 C CA . VAL A 1 95 ? -6.960 9.021 6.313 1.00 98.19 95 VAL A CA 1
ATOM 712 C C . VAL A 1 95 ? -6.033 8.449 5.246 1.00 98.19 95 VAL A C 1
ATOM 714 O O . VAL A 1 95 ? -5.503 9.192 4.416 1.00 98.19 95 VAL A O 1
ATOM 717 N N . ALA A 1 96 ? -5.843 7.132 5.249 1.00 98.12 96 ALA A N 1
ATOM 718 C CA . ALA A 1 96 ? -5.116 6.402 4.220 1.00 98.12 96 ALA A CA 1
ATOM 719 C C . ALA A 1 96 ? -5.615 4.958 4.148 1.00 98.12 96 ALA A C 1
ATOM 721 O O . ALA A 1 96 ? -6.120 4.420 5.132 1.00 98.12 96 ALA A O 1
ATOM 722 N N . ALA A 1 97 ? -5.450 4.328 2.990 1.00 97.62 97 ALA A N 1
ATOM 723 C CA . ALA A 1 97 ? -5.814 2.933 2.808 1.00 97.62 97 ALA A CA 1
ATOM 724 C C . ALA A 1 97 ? -4.880 2.231 1.826 1.00 97.62 97 ALA A C 1
ATOM 726 O O . ALA A 1 97 ? -4.362 2.849 0.891 1.00 97.62 97 ALA A O 1
ATOM 727 N N . TRP A 1 98 ? -4.696 0.930 2.021 1.00 96.88 98 TRP A N 1
ATOM 728 C CA . TRP A 1 98 ? -3.953 0.070 1.111 1.00 96.88 98 TRP A CA 1
ATOM 729 C C . TRP A 1 98 ? -4.619 -1.301 1.009 1.00 96.88 98 TRP A C 1
ATOM 731 O O . TRP A 1 98 ? -4.949 -1.901 2.024 1.00 96.88 98 TRP A O 1
ATOM 741 N N . CYS A 1 99 ? -4.811 -1.801 -0.209 1.00 95.44 99 CYS A N 1
ATOM 742 C CA . CYS A 1 99 ? -5.362 -3.130 -0.456 1.00 95.44 99 CYS A CA 1
ATOM 743 C C . CYS A 1 99 ? -4.256 -4.086 -0.909 1.00 95.44 99 CYS A C 1
ATOM 745 O O . CYS A 1 99 ? -3.545 -3.803 -1.884 1.00 95.44 99 CYS A O 1
ATOM 747 N N . GLY A 1 100 ? -4.136 -5.206 -0.195 1.00 95.25 100 GLY A N 1
ATOM 748 C CA . GLY A 1 100 ? -3.188 -6.274 -0.473 1.00 95.25 100 GLY A CA 1
ATOM 749 C C . GLY A 1 100 ? -3.881 -7.621 -0.629 1.00 95.25 100 GLY A C 1
ATOM 750 O O . GLY A 1 100 ? -4.798 -7.943 0.126 1.00 95.25 100 GLY A O 1
ATOM 751 N N . VAL A 1 101 ? -3.409 -8.415 -1.588 1.00 95.00 101 VAL A N 1
ATOM 752 C CA . VAL A 1 101 ? -3.896 -9.776 -1.843 1.00 95.00 101 VAL A CA 1
ATOM 753 C C . VAL A 1 101 ? -2.697 -10.729 -1.895 1.00 95.00 101 VAL A C 1
ATOM 755 O O . VAL A 1 101 ? -1.792 -10.511 -2.705 1.00 95.00 101 VAL A O 1
ATOM 758 N N . PRO A 1 102 ? -2.630 -11.764 -1.042 1.00 94.81 102 PRO A N 1
ATOM 759 C CA . PRO A 1 102 ? -1.633 -12.818 -1.148 1.00 94.81 102 PRO A CA 1
ATOM 760 C C . PRO A 1 102 ? -1.672 -13.489 -2.514 1.00 94.81 102 PRO A C 1
ATOM 762 O O . PRO A 1 102 ? -2.728 -13.669 -3.117 1.00 94.81 102 PRO A O 1
ATOM 765 N N . THR A 1 103 ? -0.501 -13.871 -2.998 1.00 93.31 103 THR A N 1
ATOM 766 C CA . THR A 1 103 ? -0.373 -14.622 -4.247 1.00 93.31 103 THR A CA 1
ATOM 767 C C . THR A 1 103 ? -0.246 -16.117 -3.964 1.00 93.31 103 THR A C 1
ATOM 769 O O . THR A 1 103 ? -0.132 -16.543 -2.816 1.00 93.31 103 THR A O 1
ATOM 772 N N . VAL A 1 104 ? -0.195 -16.924 -5.024 1.00 92.75 104 VAL A N 1
ATOM 773 C CA . VAL A 1 104 ? 0.118 -18.359 -4.920 1.00 92.75 104 VAL A CA 1
ATOM 774 C C . VAL A 1 104 ? 1.519 -18.628 -4.347 1.00 92.75 104 VAL A C 1
ATOM 776 O O . VAL A 1 104 ? 1.776 -19.719 -3.848 1.00 92.75 104 VAL A O 1
ATOM 779 N N . ALA A 1 105 ? 2.427 -17.645 -4.391 1.00 93.56 105 ALA A N 1
ATOM 780 C CA . ALA A 1 105 ? 3.745 -17.735 -3.778 1.00 93.56 105 ALA A CA 1
ATOM 781 C C . ALA A 1 105 ? 3.703 -17.246 -2.319 1.00 93.56 105 ALA A C 1
ATOM 783 O O . ALA A 1 105 ? 3.368 -16.095 -2.029 1.00 93.56 105 ALA A O 1
ATOM 784 N N . ALA A 1 106 ? 4.087 -18.121 -1.388 1.00 93.19 106 ALA A N 1
ATOM 785 C CA . ALA A 1 106 ? 4.022 -17.846 0.044 1.00 93.19 106 ALA A CA 1
ATOM 786 C C . ALA A 1 106 ? 4.897 -16.649 0.467 1.00 93.19 106 ALA A C 1
ATOM 788 O O . ALA A 1 106 ? 6.104 -16.597 0.209 1.00 93.19 106 ALA A O 1
ATOM 789 N N . GLY A 1 107 ? 4.299 -15.704 1.194 1.00 94.69 107 GLY A N 1
ATOM 790 C CA . GLY A 1 107 ? 4.958 -14.467 1.623 1.00 94.69 107 GLY A CA 1
ATOM 791 C C . GLY A 1 107 ? 5.112 -13.422 0.513 1.00 94.69 107 GLY A C 1
ATOM 792 O O . GLY A 1 107 ? 5.778 -12.412 0.738 1.00 94.69 107 GLY A O 1
ATOM 793 N N . VAL A 1 108 ? 4.510 -13.642 -0.661 1.00 96.25 108 VAL A N 1
ATOM 794 C CA . VAL A 1 108 ? 4.420 -12.646 -1.732 1.00 96.25 108 VAL A CA 1
ATOM 795 C C . VAL A 1 108 ? 3.003 -12.085 -1.773 1.00 96.25 108 VAL A C 1
ATOM 797 O O . VAL A 1 108 ? 2.033 -12.830 -1.930 1.00 96.25 108 VAL A O 1
ATOM 800 N N . VAL A 1 109 ? 2.889 -10.763 -1.657 1.00 96.56 109 VAL A N 1
ATOM 801 C CA . VAL A 1 109 ? 1.611 -10.041 -1.678 1.00 96.56 109 VAL A CA 1
ATOM 802 C C . VAL A 1 109 ? 1.555 -9.087 -2.866 1.00 96.56 109 VAL A C 1
ATOM 804 O O . VAL A 1 109 ? 2.481 -8.316 -3.111 1.00 96.56 109 VAL A O 1
ATOM 807 N N . MET A 1 110 ? 0.449 -9.107 -3.603 1.00 95.44 110 MET A N 1
ATOM 808 C CA . MET A 1 110 ? 0.150 -8.122 -4.633 1.00 95.44 110 MET A CA 1
ATOM 809 C C . MET A 1 110 ? -0.467 -6.875 -3.994 1.00 95.44 110 MET A C 1
ATOM 811 O O . MET A 1 110 ? -1.457 -6.967 -3.271 1.00 95.44 110 MET A O 1
ATOM 815 N N . GLY A 1 111 ? 0.098 -5.701 -4.272 1.00 94.50 111 GLY A N 1
ATOM 816 C CA . GLY A 1 111 ? -0.537 -4.426 -3.940 1.00 94.50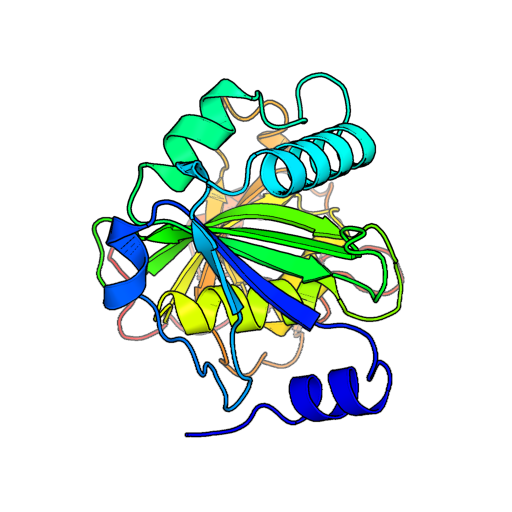 111 GLY A CA 1
ATOM 817 C C . GLY A 1 111 ? -1.508 -4.004 -5.041 1.00 94.50 111 GLY A C 1
ATOM 818 O O . GLY A 1 111 ? -1.078 -3.833 -6.179 1.00 94.50 111 GLY A O 1
ATOM 819 N N . VAL A 1 112 ? -2.782 -3.806 -4.699 1.00 91.00 112 VAL A N 1
ATOM 820 C CA . VAL A 1 112 ? -3.844 -3.487 -5.673 1.00 91.00 112 VAL A CA 1
ATOM 821 C C . VAL A 1 112 ? -4.136 -1.990 -5.728 1.00 91.00 112 VAL A C 1
ATOM 823 O O . VAL A 1 112 ? -4.230 -1.402 -6.799 1.00 91.00 112 VAL A O 1
ATOM 826 N N . SER A 1 113 ? -4.277 -1.349 -4.569 1.00 90.69 113 SER A N 1
ATOM 827 C CA . SER A 1 113 ? -4.670 0.059 -4.475 1.00 90.69 113 SER A CA 1
ATOM 828 C C . SER A 1 113 ? -4.046 0.703 -3.247 1.00 90.69 113 SER A C 1
ATOM 830 O O . SER A 1 113 ? -3.870 0.048 -2.219 1.00 90.69 113 SER A O 1
ATOM 832 N N . MET A 1 114 ? -3.690 1.983 -3.352 1.00 94.06 114 MET A N 1
ATOM 833 C CA . MET A 1 114 ? -3.140 2.767 -2.250 1.00 94.06 114 MET A CA 1
ATOM 834 C C . MET A 1 114 ? -3.603 4.217 -2.346 1.00 94.06 114 MET A C 1
ATOM 836 O O . MET A 1 114 ? -3.331 4.884 -3.340 1.00 94.06 114 MET A O 1
ATOM 840 N N . LEU A 1 115 ? -4.222 4.734 -1.290 1.00 94.19 115 LEU A N 1
ATOM 841 C CA . LEU A 1 115 ? -4.651 6.128 -1.211 1.00 94.19 115 LEU A CA 1
ATOM 842 C C . LEU A 1 115 ? -4.211 6.785 0.096 1.00 94.19 115 LEU A C 1
ATOM 844 O O . LEU A 1 115 ? -4.016 6.131 1.118 1.00 94.19 115 LEU A O 1
ATOM 848 N N . SER A 1 116 ? -4.087 8.109 0.044 1.00 95.69 116 SER A N 1
ATOM 849 C CA 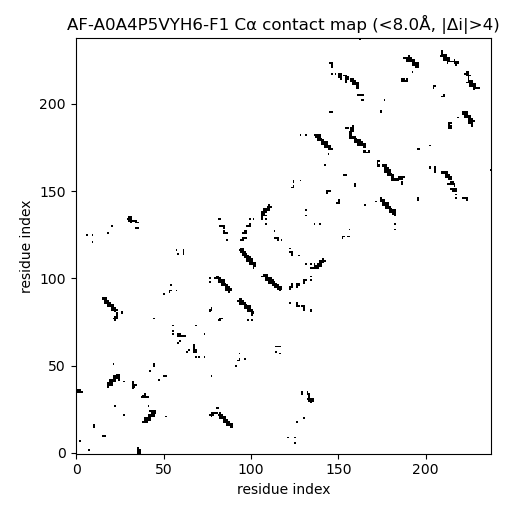. SER A 1 116 ? -3.895 8.984 1.201 1.00 95.69 116 SER A CA 1
ATOM 850 C C . SER A 1 116 ? -4.757 10.220 0.989 1.00 95.69 116 SER A C 1
ATOM 852 O O . SER A 1 116 ? -4.598 10.919 -0.023 1.00 95.69 116 SER A O 1
ATOM 854 N N . MET A 1 117 ? -5.664 10.465 1.929 1.00 96.50 117 MET A N 1
ATOM 855 C CA . MET A 1 117 ? -6.546 11.633 1.961 1.00 96.50 117 MET A CA 1
ATOM 856 C C . MET A 1 117 ? -5.877 12.820 2.659 1.00 96.50 117 MET A C 1
ATOM 858 O O . MET A 1 117 ? -6.223 13.965 2.396 1.00 96.50 117 MET A O 1
ATOM 862 N N . ARG A 1 118 ? -4.865 12.555 3.498 1.00 93.94 118 ARG A N 1
ATOM 863 C CA . ARG A 1 118 ? -3.995 13.576 4.101 1.00 93.94 118 ARG A CA 1
ATOM 864 C C . ARG A 1 118 ? -2.564 13.404 3.594 1.00 93.94 118 ARG A C 1
ATOM 866 O O . ARG A 1 118 ? -1.977 12.328 3.727 1.00 93.94 118 ARG A O 1
ATOM 873 N N . GLU A 1 119 ? -2.012 14.439 2.971 1.00 89.75 119 GLU A N 1
ATOM 874 C CA . GLU A 1 119 ? -0.655 14.425 2.410 1.00 89.75 119 GLU A CA 1
ATOM 875 C C . GLU A 1 119 ? 0.381 14.919 3.433 1.00 89.75 119 GLU A C 1
ATOM 877 O O . GLU A 1 119 ? 0.042 15.524 4.444 1.00 89.75 119 GLU A O 1
ATOM 882 N N . GLY A 1 120 ? 1.661 14.607 3.214 1.00 91.06 120 GLY A N 1
ATOM 883 C CA . GLY A 1 120 ? 2.767 15.104 4.047 1.00 91.06 120 GLY A CA 1
ATOM 884 C C . GLY A 1 120 ? 2.927 14.458 5.431 1.00 91.06 120 GLY A C 1
ATOM 885 O O . GLY A 1 120 ? 3.997 14.573 6.021 1.00 91.06 120 GLY A O 1
ATOM 886 N N . ILE A 1 121 ? 1.932 13.721 5.936 1.00 95.12 121 ILE A N 1
ATOM 887 C CA . ILE A 1 121 ? 2.002 13.121 7.283 1.00 95.12 121 ILE A CA 1
ATOM 888 C C . ILE A 1 121 ? 2.634 11.722 7.320 1.00 95.12 121 ILE A C 1
ATOM 890 O O . ILE A 1 121 ? 2.920 11.212 8.396 1.00 95.12 121 ILE A O 1
ATOM 894 N N . GLY A 1 122 ? 2.854 11.090 6.161 1.00 95.06 122 GLY A N 1
ATOM 895 C CA . GLY A 1 122 ? 3.431 9.741 6.059 1.00 95.06 122 GLY A CA 1
ATOM 896 C C . GLY A 1 122 ? 2.429 8.581 6.161 1.00 95.06 122 GLY A C 1
ATOM 897 O O . GLY A 1 122 ? 2.850 7.428 6.108 1.00 95.06 122 GLY A O 1
ATOM 898 N N . ALA A 1 123 ? 1.122 8.856 6.232 1.00 96.88 123 ALA A N 1
ATOM 899 C CA . ALA A 1 123 ? 0.079 7.843 6.434 1.00 96.88 123 ALA A CA 1
ATOM 900 C C . ALA A 1 123 ? 0.089 6.722 5.377 1.00 96.88 123 ALA A C 1
ATOM 902 O O . ALA A 1 123 ? -0.052 5.555 5.729 1.00 96.88 123 ALA A O 1
ATOM 903 N N . ALA A 1 124 ? 0.341 7.047 4.103 1.00 95.94 124 ALA A N 1
ATOM 904 C CA . ALA A 1 124 ? 0.448 6.052 3.030 1.00 95.94 124 ALA A CA 1
ATOM 905 C C . ALA A 1 124 ? 1.547 5.002 3.279 1.00 95.94 124 ALA A C 1
ATOM 907 O O . ALA A 1 124 ? 1.356 3.826 2.982 1.00 95.94 124 ALA A O 1
ATOM 908 N N . TYR A 1 125 ? 2.695 5.417 3.830 1.00 95.62 125 TYR A N 1
ATOM 909 C CA . TYR A 1 125 ? 3.767 4.487 4.192 1.00 95.62 125 TYR A CA 1
ATOM 910 C C . TYR A 1 125 ? 3.328 3.594 5.349 1.00 95.62 125 TYR A C 1
ATOM 912 O O . TYR A 1 125 ? 3.433 2.377 5.244 1.00 95.62 125 TYR A O 1
ATOM 920 N N . VAL A 1 126 ? 2.787 4.192 6.414 1.00 96.94 126 VAL A N 1
ATOM 921 C CA . VAL A 1 126 ? 2.383 3.473 7.630 1.00 96.94 126 VAL A CA 1
ATOM 922 C C . VAL A 1 126 ? 1.308 2.431 7.341 1.00 96.94 126 VAL A C 1
ATOM 924 O O . VAL A 1 126 ? 1.506 1.259 7.658 1.00 96.94 126 VAL A O 1
ATOM 927 N N . VAL A 1 127 ? 0.212 2.822 6.678 1.00 97.75 127 VAL A N 1
ATOM 928 C CA . VAL A 1 127 ? -0.900 1.904 6.377 1.00 97.75 127 VAL A CA 1
ATOM 929 C C . VAL A 1 127 ? -0.437 0.730 5.516 1.00 97.75 127 VAL A C 1
ATOM 931 O O . VAL A 1 127 ? -0.813 -0.413 5.758 1.00 97.75 127 VAL A O 1
ATOM 934 N N . LYS A 1 128 ? 0.446 0.997 4.547 1.00 97.25 128 LYS A N 1
ATOM 935 C CA . LYS A 1 128 ? 0.987 -0.021 3.651 1.00 97.25 128 LYS A CA 1
ATOM 936 C C . LYS A 1 128 ? 1.974 -0.941 4.368 1.00 97.25 128 LYS A C 1
ATOM 938 O O . LYS A 1 128 ? 1.888 -2.155 4.219 1.00 97.25 128 LYS A O 1
ATOM 943 N N . ARG A 1 129 ? 2.888 -0.389 5.171 1.00 96.75 129 ARG A N 1
ATOM 944 C CA . ARG A 1 129 ? 3.897 -1.149 5.925 1.00 96.75 129 ARG A CA 1
ATOM 945 C C . ARG A 1 129 ? 3.254 -2.110 6.924 1.00 96.75 129 ARG A C 1
ATOM 947 O O . ARG A 1 129 ? 3.690 -3.261 7.006 1.00 96.75 129 ARG A O 1
ATOM 954 N N . LEU A 1 130 ? 2.237 -1.645 7.650 1.00 97.31 130 LEU A N 1
ATOM 955 C CA . LEU A 1 130 ? 1.475 -2.458 8.598 1.00 97.31 130 LEU A CA 1
ATOM 956 C C . LEU A 1 130 ? 0.565 -3.462 7.888 1.00 97.31 130 LEU A C 1
ATOM 958 O O . LEU A 1 130 ? 0.512 -4.614 8.306 1.00 97.31 130 LEU A O 1
ATOM 962 N N . GLY A 1 131 ? -0.089 -3.075 6.787 1.00 97.25 131 GLY A N 1
ATOM 963 C CA . GLY A 1 131 ? -0.891 -3.995 5.975 1.00 97.25 131 GLY A CA 1
ATOM 964 C C . GLY A 1 131 ? -0.067 -5.158 5.414 1.00 97.25 131 GLY A C 1
ATOM 965 O O . GLY A 1 131 ? -0.464 -6.312 5.532 1.00 97.25 131 GLY A O 1
ATOM 966 N N . LEU A 1 132 ? 1.122 -4.872 4.876 1.00 97.00 132 LEU A N 1
ATOM 967 C CA . LEU A 1 132 ? 2.069 -5.892 4.414 1.00 97.00 132 LEU A CA 1
ATOM 968 C C . LEU A 1 132 ? 2.496 -6.831 5.545 1.00 97.00 132 LEU A C 1
ATOM 970 O O . LEU A 1 132 ? 2.473 -8.046 5.371 1.00 97.00 132 LEU A O 1
ATOM 974 N N . ALA A 1 133 ? 2.846 -6.276 6.709 1.00 96.44 133 ALA A N 1
ATOM 975 C CA . ALA A 1 133 ? 3.206 -7.074 7.879 1.00 96.44 133 ALA A CA 1
ATOM 976 C C . ALA A 1 133 ? 2.038 -7.947 8.368 1.00 96.44 133 ALA A C 1
ATOM 978 O O . 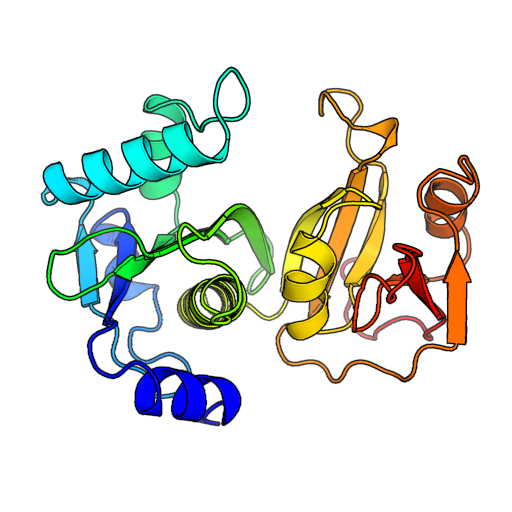ALA A 1 133 ? 2.256 -9.107 8.701 1.00 96.44 133 ALA A O 1
ATOM 979 N N . SER A 1 134 ? 0.809 -7.420 8.346 1.00 96.94 134 SER A N 1
ATOM 980 C CA . SER A 1 134 ? -0.407 -8.154 8.727 1.00 96.94 134 SER A CA 1
ATOM 981 C C . SER A 1 134 ? -0.661 -9.365 7.828 1.00 96.94 134 SER A C 1
ATOM 983 O O . SER A 1 134 ? -1.151 -10.390 8.285 1.00 96.94 134 SER A O 1
ATOM 985 N N . LEU A 1 135 ? -0.308 -9.254 6.545 1.00 95.94 135 LEU A N 1
ATOM 986 C CA . LEU A 1 135 ? -0.417 -10.329 5.555 1.00 95.94 135 LEU A CA 1
ATOM 987 C C . LEU A 1 135 ? 0.80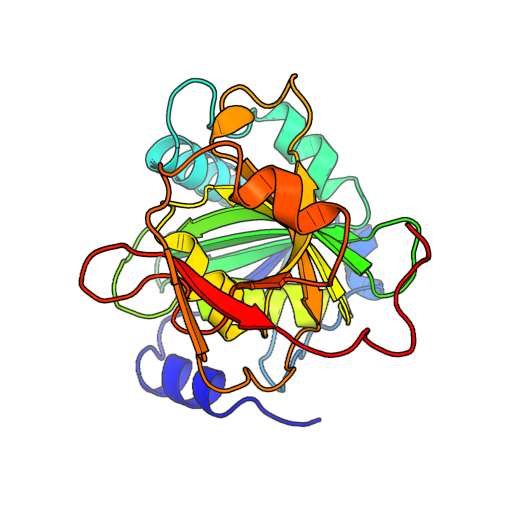7 -11.264 5.537 1.00 95.94 135 LEU A C 1
ATOM 989 O O . LEU A 1 135 ? 0.909 -12.115 4.654 1.00 95.94 135 LEU A O 1
ATOM 993 N N . GLY A 1 136 ? 1.772 -11.091 6.449 1.00 95.38 136 GLY A N 1
ATOM 994 C CA . GLY A 1 136 ? 3.007 -11.883 6.464 1.00 95.38 136 GLY A CA 1
ATOM 995 C C . GLY A 1 136 ? 3.870 -11.697 5.209 1.00 95.38 136 GLY A C 1
ATOM 996 O O . GLY A 1 136 ? 4.611 -12.604 4.820 1.00 95.38 136 GLY A O 1
ATOM 997 N N . ALA A 1 137 ? 3.759 -10.544 4.540 1.00 96.19 137 ALA A N 1
ATOM 998 C CA . ALA A 1 137 ? 4.515 -10.267 3.330 1.00 96.19 137 ALA A CA 1
ATOM 999 C C . ALA A 1 137 ? 6.015 -10.166 3.639 1.00 96.19 137 ALA A C 1
ATOM 1001 O O . ALA A 1 137 ? 6.431 -9.443 4.543 1.00 96.19 137 ALA A O 1
ATOM 1002 N N . ARG A 1 138 ? 6.817 -10.868 2.840 1.00 95.38 138 ARG A N 1
ATOM 1003 C CA . ARG A 1 138 ? 8.272 -10.690 2.723 1.00 95.38 138 ARG A CA 1
ATOM 1004 C C . ARG A 1 138 ? 8.610 -9.907 1.464 1.00 95.38 138 ARG A C 1
ATOM 1006 O O . ARG A 1 138 ? 9.507 -9.074 1.463 1.00 95.38 138 ARG A O 1
ATOM 1013 N N . VAL A 1 139 ? 7.849 -10.160 0.402 1.00 95.62 139 VAL A N 1
ATOM 1014 C CA . VAL A 1 139 ? 7.948 -9.458 -0.872 1.00 95.62 139 VAL A CA 1
ATOM 1015 C C . VAL A 1 139 ? 6.582 -8.901 -1.223 1.00 95.62 139 VAL A C 1
ATOM 1017 O O . VAL A 1 139 ? 5.558 -9.572 -1.080 1.00 95.62 139 VAL A O 1
ATOM 1020 N N . GLN A 1 140 ? 6.562 -7.676 -1.727 1.00 96.69 140 GLN A N 1
ATOM 1021 C CA . GLN A 1 140 ? 5.399 -7.147 -2.412 1.00 96.69 140 GLN A CA 1
ATOM 1022 C C . GLN A 1 140 ? 5.682 -7.031 -3.904 1.00 96.69 140 GLN A C 1
ATOM 1024 O O . GLN A 1 140 ? 6.704 -6.473 -4.295 1.00 96.69 140 GLN A O 1
ATOM 1029 N N . ARG A 1 141 ? 4.729 -7.467 -4.727 1.00 95.62 141 ARG A N 1
ATOM 1030 C CA . ARG A 1 141 ? 4.692 -7.186 -6.163 1.00 95.62 141 ARG A CA 1
ATOM 1031 C C . ARG A 1 141 ? 3.614 -6.150 -6.469 1.00 95.62 141 ARG A C 1
ATOM 1033 O O . ARG A 1 141 ? 2.589 -6.080 -5.788 1.00 95.62 141 ARG A O 1
ATOM 1040 N N . GLY A 1 142 ? 3.834 -5.305 -7.462 1.00 94.00 142 GLY A N 1
ATOM 1041 C CA . GLY A 1 142 ? 2.843 -4.305 -7.848 1.00 94.00 142 GLY A CA 1
ATOM 1042 C C . GLY A 1 142 ? 3.169 -3.631 -9.166 1.00 94.00 142 GLY A C 1
ATOM 1043 O O . GLY A 1 142 ? 4.185 -3.922 -9.792 1.00 94.00 142 GLY A O 1
ATOM 1044 N N . ILE A 1 143 ? 2.290 -2.716 -9.561 1.00 92.31 143 ILE A N 1
ATOM 1045 C CA . ILE A 1 143 ? 2.488 -1.827 -10.702 1.00 92.31 143 ILE A CA 1
ATOM 1046 C C . ILE A 1 143 ? 2.502 -0.393 -10.180 1.00 92.31 143 ILE A C 1
ATOM 1048 O O . ILE A 1 143 ? 1.753 -0.040 -9.270 1.00 92.31 143 ILE A O 1
ATOM 1052 N N . THR A 1 144 ? 3.392 0.429 -10.721 1.00 91.81 144 THR A N 1
ATOM 1053 C CA . THR A 1 144 ? 3.427 1.876 -10.481 1.00 91.81 144 THR A CA 1
ATOM 1054 C C . THR A 1 144 ? 3.907 2.579 -11.743 1.00 91.81 144 THR A C 1
ATOM 1056 O O . THR A 1 144 ? 4.370 1.922 -12.674 1.00 91.81 144 THR A O 1
ATOM 1059 N N . GLN A 1 145 ? 3.799 3.906 -11.779 1.00 90.56 145 GLN A N 1
ATOM 1060 C CA . GLN A 1 145 ? 4.303 4.717 -12.885 1.00 90.56 145 GLN A CA 1
ATOM 1061 C C . GLN A 1 145 ? 5.632 5.385 -12.528 1.00 90.56 145 GLN A C 1
ATOM 1063 O O . GLN A 1 145 ? 5.876 5.690 -11.356 1.00 90.56 145 GLN A O 1
ATOM 1068 N N . TRP A 1 146 ? 6.468 5.626 -13.538 1.00 89.56 146 TRP A N 1
ATOM 1069 C CA . TRP A 1 146 ? 7.805 6.218 -13.395 1.00 89.56 146 TRP A CA 1
ATOM 1070 C C . TRP A 1 146 ? 7.796 7.622 -12.793 1.00 89.56 146 TRP A C 1
ATOM 1072 O O . TRP A 1 146 ? 8.713 7.978 -12.067 1.00 89.56 146 TRP A O 1
ATOM 1082 N N . ASP A 1 147 ? 6.758 8.410 -13.054 1.00 88.75 147 ASP A N 1
ATOM 1083 C CA . ASP A 1 147 ? 6.616 9.779 -12.556 1.00 88.75 147 ASP A CA 1
ATOM 1084 C C . ASP A 1 147 ? 5.610 9.906 -11.406 1.00 88.75 147 ASP A C 1
ATOM 1086 O O . ASP A 1 147 ? 5.255 11.009 -10.981 1.00 88.75 147 ASP A O 1
ATOM 1090 N N . ASN A 1 148 ? 5.157 8.781 -10.847 1.00 89.50 148 ASN A N 1
ATOM 1091 C CA . ASN A 1 148 ? 4.204 8.816 -9.753 1.00 89.50 148 ASN A CA 1
ATOM 1092 C C . ASN A 1 148 ? 4.908 9.098 -8.425 1.00 89.50 148 ASN A C 1
ATOM 1094 O O . ASN A 1 148 ? 5.770 8.345 -7.969 1.00 89.50 148 ASN A O 1
ATOM 1098 N N . ARG A 1 149 ? 4.456 10.138 -7.720 1.00 89.62 149 ARG A N 1
ATOM 1099 C CA . ARG A 1 149 ? 4.904 10.468 -6.356 1.00 89.62 149 ARG A CA 1
ATOM 1100 C C . ARG A 1 149 ? 4.798 9.309 -5.358 1.00 89.62 149 ARG A C 1
ATOM 1102 O O . ARG A 1 149 ? 5.520 9.313 -4.362 1.00 89.62 149 ARG A O 1
ATOM 1109 N N . ALA A 1 150 ? 3.936 8.323 -5.614 1.00 89.00 150 ALA A N 1
ATOM 1110 C CA . ALA A 1 150 ? 3.827 7.098 -4.826 1.00 89.00 150 ALA A CA 1
ATOM 1111 C C . ALA A 1 150 ? 5.142 6.302 -4.770 1.00 89.00 150 ALA A C 1
ATOM 1113 O O . ALA A 1 150 ? 5.357 5.587 -3.789 1.00 89.00 150 ALA A O 1
ATOM 1114 N N . LEU A 1 151 ? 6.060 6.490 -5.731 1.00 91.75 151 LEU A N 1
ATOM 1115 C CA . LEU A 1 151 ? 7.414 5.934 -5.671 1.00 91.75 151 LEU A CA 1
ATOM 1116 C C . LEU A 1 151 ? 8.116 6.293 -4.364 1.00 91.75 151 LEU A C 1
ATOM 1118 O O . LEU A 1 151 ? 8.693 5.412 -3.741 1.00 91.75 151 LEU A O 1
ATOM 1122 N N . ARG A 1 152 ? 7.953 7.528 -3.868 1.00 91.88 152 ARG A N 1
ATOM 1123 C CA . ARG A 1 152 ? 8.525 7.962 -2.581 1.00 91.88 152 ARG A CA 1
ATOM 1124 C C . ARG A 1 152 ? 8.023 7.139 -1.399 1.00 91.88 152 ARG A C 1
ATOM 1126 O O . ARG A 1 152 ? 8.711 7.026 -0.390 1.00 91.88 152 ARG A O 1
ATOM 1133 N N . THR A 1 153 ? 6.804 6.613 -1.482 1.00 92.50 153 THR A N 1
ATOM 1134 C CA . THR A 1 153 ? 6.234 5.720 -0.469 1.00 92.50 153 THR A CA 1
ATOM 1135 C C . THR A 1 153 ? 6.715 4.293 -0.675 1.00 92.50 153 THR A C 1
ATOM 1137 O O . THR A 1 153 ? 7.064 3.626 0.292 1.00 92.50 153 THR A O 1
ATOM 1140 N N . HIS A 1 154 ? 6.738 3.818 -1.918 1.00 93.81 154 HIS A N 1
ATOM 1141 C CA . HIS A 1 154 ? 7.140 2.455 -2.244 1.00 93.81 154 HIS A CA 1
ATOM 1142 C C . HIS A 1 154 ? 8.615 2.204 -1.913 1.00 93.81 154 HIS A C 1
ATOM 1144 O O . HIS A 1 154 ? 8.909 1.236 -1.223 1.00 93.81 154 HIS A O 1
ATOM 1150 N N . THR A 1 155 ? 9.521 3.113 -2.282 1.00 94.69 155 THR A N 1
ATOM 1151 C CA . THR A 1 155 ? 10.962 2.974 -2.016 1.00 94.69 155 THR A CA 1
ATOM 1152 C C . THR A 1 155 ? 11.337 3.115 -0.540 1.00 94.69 155 THR A C 1
ATOM 1154 O O . THR A 1 155 ? 12.455 2.790 -0.159 1.00 94.69 155 THR A O 1
ATOM 1157 N N . ARG A 1 156 ? 10.430 3.611 0.318 1.00 93.38 156 ARG A N 1
ATOM 1158 C CA . ARG A 1 156 ? 10.624 3.578 1.782 1.00 93.38 156 ARG A CA 1
ATOM 1159 C C . ARG A 1 156 ? 10.485 2.170 2.355 1.00 93.38 156 ARG A C 1
ATOM 1161 O O . ARG A 1 156 ? 10.957 1.935 3.457 1.00 93.38 156 ARG A O 1
ATOM 1168 N N . LEU A 1 157 ? 9.812 1.262 1.646 1.00 93.19 157 LEU A N 1
ATOM 1169 C CA . LEU A 1 157 ? 9.682 -0.137 2.064 1.00 93.19 157 LEU A CA 1
ATOM 1170 C C . LEU A 1 157 ? 10.955 -0.941 1.774 1.00 93.19 157 LEU A C 1
ATOM 1172 O O . LEU A 1 157 ? 11.154 -1.975 2.402 1.00 93.19 157 LEU A O 1
ATOM 1176 N N . GLY A 1 158 ? 11.767 -0.473 0.826 1.00 92.62 158 GLY A N 1
ATOM 1177 C CA . GLY A 1 158 ? 12.970 -1.124 0.320 1.00 92.62 158 GLY A CA 1
ATOM 1178 C C . GLY A 1 158 ? 13.243 -0.711 -1.135 1.00 92.62 158 GLY A C 1
ATOM 1179 O O . GLY A 1 158 ? 12.412 -0.026 -1.744 1.00 92.62 158 GLY A O 1
ATOM 1180 N N . PRO A 1 159 ? 14.389 -1.106 -1.713 1.00 92.75 159 PRO A N 1
ATOM 1181 C CA . PRO A 1 159 ? 14.672 -0.885 -3.129 1.00 92.75 159 PRO A CA 1
ATOM 1182 C C . PRO A 1 159 ? 13.657 -1.639 -4.005 1.00 92.75 159 PRO A C 1
ATOM 1184 O O . PRO A 1 159 ? 13.409 -2.826 -3.798 1.00 92.75 159 PRO A O 1
ATOM 1187 N N . LEU A 1 160 ? 13.065 -0.957 -4.989 1.00 93.50 160 LEU A N 1
ATOM 1188 C CA . LEU A 1 160 ? 12.103 -1.563 -5.912 1.00 93.50 160 LEU A CA 1
ATOM 1189 C C . LEU A 1 160 ? 12.847 -2.168 -7.094 1.00 93.50 160 LEU A C 1
ATOM 1191 O O . LEU A 1 160 ? 13.315 -1.437 -7.964 1.00 93.50 160 LEU A O 1
ATOM 1195 N N . ARG A 1 161 ? 12.918 -3.491 -7.161 1.00 91.62 161 ARG A N 1
ATOM 1196 C CA . ARG A 1 161 ? 13.439 -4.193 -8.330 1.00 91.62 161 ARG A CA 1
ATOM 1197 C C . ARG A 1 161 ? 12.438 -4.081 -9.473 1.00 91.62 161 ARG A C 1
ATOM 1199 O O . ARG A 1 161 ? 11.283 -4.480 -9.322 1.00 91.62 161 ARG A O 1
ATOM 1206 N N . VAL A 1 162 ? 12.872 -3.567 -10.617 1.00 89.94 162 VAL A N 1
ATOM 1207 C CA . VAL A 1 162 ? 12.063 -3.545 -11.841 1.00 89.94 162 VAL A CA 1
ATOM 1208 C C . VAL A 1 162 ? 12.026 -4.965 -12.406 1.00 89.94 162 VAL A C 1
ATOM 1210 O O . VAL A 1 162 ? 13.070 -5.555 -12.672 1.00 89.94 162 VAL A O 1
ATOM 1213 N N . VAL A 1 163 ? 10.828 -5.535 -12.548 1.00 88.06 163 VAL A N 1
ATOM 1214 C CA . VAL A 1 163 ? 10.632 -6.926 -13.003 1.00 88.06 163 VAL A CA 1
ATOM 1215 C C . VAL A 1 163 ? 10.213 -6.987 -14.467 1.00 88.06 163 VAL A C 1
ATOM 1217 O O . VAL A 1 163 ? 10.461 -7.980 -15.140 1.00 88.06 163 VAL A O 1
ATOM 1220 N N . GLY A 1 164 ? 9.583 -5.933 -14.981 1.00 86.06 164 GLY A N 1
ATOM 1221 C CA . GLY A 1 164 ? 9.184 -5.883 -16.380 1.00 86.06 164 GLY A CA 1
ATOM 1222 C C . GLY A 1 164 ? 8.226 -4.740 -16.695 1.00 86.06 164 GLY A C 1
ATOM 1223 O O . GLY A 1 164 ? 7.855 -3.967 -15.803 1.00 86.06 164 GLY A O 1
ATOM 1224 N N . PRO A 1 165 ? 7.809 -4.624 -17.965 1.00 85.44 165 PRO A N 1
ATOM 1225 C CA . PRO A 1 165 ? 6.816 -3.643 -18.376 1.00 85.44 165 PRO A CA 1
ATOM 1226 C C . PRO A 1 165 ? 5.440 -3.970 -17.781 1.00 85.44 165 PRO A C 1
ATOM 1228 O O . PRO A 1 165 ? 5.108 -5.133 -17.540 1.00 85.44 165 PRO A O 1
ATOM 1231 N N . ALA A 1 166 ? 4.614 -2.944 -17.569 1.00 85.38 166 ALA A N 1
ATOM 1232 C CA . ALA A 1 166 ? 3.200 -3.171 -17.292 1.00 85.38 166 ALA A CA 1
ATOM 1233 C C . ALA A 1 166 ? 2.502 -3.789 -18.526 1.00 85.38 166 ALA A C 1
ATOM 1235 O O . ALA A 1 166 ? 2.844 -3.432 -19.657 1.00 85.38 166 ALA A O 1
ATOM 1236 N N . PRO A 1 167 ? 1.516 -4.690 -18.348 1.00 82.94 167 PRO A N 1
ATOM 1237 C CA . PRO A 1 167 ? 0.754 -5.252 -19.464 1.00 82.94 167 PRO A CA 1
ATOM 1238 C C . PRO A 1 167 ? 0.064 -4.163 -20.292 1.00 82.94 167 PRO A C 1
ATOM 1240 O O . PRO A 1 167 ? -0.455 -3.215 -19.716 1.00 82.94 167 PRO A O 1
ATOM 1243 N N . ALA A 1 168 ? -0.035 -4.321 -21.616 1.00 81.50 168 ALA A N 1
ATOM 1244 C CA . ALA A 1 168 ? -0.614 -3.299 -22.506 1.00 81.50 168 ALA A CA 1
ATOM 1245 C C . ALA A 1 168 ? -2.074 -2.917 -22.178 1.00 81.50 168 ALA A C 1
ATOM 1247 O O . ALA A 1 168 ? -2.504 -1.801 -22.451 1.00 81.50 168 ALA A O 1
ATOM 1248 N N . VAL A 1 169 ? -2.833 -3.830 -21.562 1.00 82.12 169 VAL A N 1
ATOM 1249 C CA . VAL A 1 169 ? -4.204 -3.578 -21.078 1.00 82.12 169 VAL A CA 1
ATOM 1250 C C . VAL A 1 169 ? -4.253 -2.602 -19.892 1.00 82.12 169 VAL A C 1
ATOM 1252 O O . VAL A 1 169 ? -5.298 -2.029 -19.592 1.00 82.12 169 VAL A O 1
ATOM 1255 N N . HIS A 1 170 ? -3.125 -2.368 -19.221 1.00 75.44 170 HIS A N 1
ATOM 1256 C CA . HIS A 1 170 ? -2.979 -1.290 -18.256 1.00 75.44 170 HIS A CA 1
ATOM 1257 C C . HIS A 1 170 ? -3.039 0.028 -19.041 1.00 75.44 170 HIS A C 1
ATOM 1259 O O . HIS A 1 170 ? -2.115 0.331 -19.785 1.00 75.44 170 HIS A O 1
ATOM 1265 N N . GLY A 1 171 ? -4.117 0.810 -18.918 1.00 77.25 171 GLY A N 1
ATOM 1266 C CA . GLY A 1 171 ? -4.355 2.007 -19.753 1.00 77.25 171 GLY A CA 1
ATOM 1267 C C . GLY A 1 171 ? -3.207 3.033 -19.784 1.00 77.25 171 GLY A C 1
ATOM 1268 O O . GLY A 1 171 ? -3.113 3.820 -20.715 1.00 77.25 171 GLY A O 1
ATOM 1269 N N . GLU A 1 172 ? -2.293 2.963 -18.812 1.00 83.12 172 GLU A N 1
ATOM 1270 C CA . GLU A 1 172 ? -1.074 3.776 -18.690 1.00 83.12 172 GLU A CA 1
ATOM 1271 C C . GLU A 1 172 ? 0.222 2.947 -18.844 1.00 83.12 172 GLU A C 1
ATOM 1273 O O . GLU A 1 172 ? 1.244 3.248 -18.221 1.00 83.12 172 GLU A O 1
ATOM 1278 N N . TRP A 1 173 ? 0.193 1.838 -19.592 1.00 81.94 173 TRP A N 1
ATOM 1279 C CA . TRP A 1 173 ? 1.278 0.845 -19.646 1.00 81.94 173 TRP A CA 1
ATOM 1280 C C . TRP A 1 173 ? 2.634 1.446 -20.030 1.00 81.94 173 TRP A C 1
ATOM 1282 O O . TRP A 1 173 ? 3.641 1.084 -19.432 1.00 81.94 173 TRP A O 1
ATOM 1292 N N . ALA A 1 174 ? 2.664 2.414 -20.952 1.00 82.06 174 ALA A N 1
ATOM 1293 C CA . ALA A 1 174 ? 3.901 3.039 -21.432 1.00 82.06 174 ALA A CA 1
ATOM 1294 C C . ALA A 1 174 ? 4.651 3.813 -20.334 1.00 82.06 174 ALA A C 1
ATOM 1296 O O . ALA A 1 174 ? 5.867 3.975 -20.397 1.00 82.06 174 ALA A O 1
ATOM 1297 N N . ARG A 1 175 ? 3.925 4.278 -19.313 1.00 86.19 175 ARG A N 1
ATOM 1298 C CA . ARG A 1 175 ? 4.480 4.998 -18.161 1.00 86.19 175 ARG A CA 1
ATOM 1299 C C . ARG A 1 175 ? 4.593 4.118 -16.924 1.00 86.19 175 ARG A C 1
ATOM 1301 O O . ARG A 1 175 ? 5.029 4.610 -15.887 1.00 86.19 175 ARG A O 1
ATOM 1308 N N . SER A 1 176 ? 4.198 2.850 -17.017 1.00 88.62 176 SER A N 1
ATOM 1309 C CA . SER A 1 176 ? 4.065 1.939 -15.885 1.00 88.62 176 SER A CA 1
ATOM 1310 C C . SER A 1 176 ? 5.043 0.775 -15.962 1.00 88.62 176 SER A C 1
ATOM 1312 O O . SER A 1 176 ? 5.417 0.309 -17.036 1.00 88.62 176 SER A O 1
ATOM 1314 N N . PHE A 1 177 ? 5.422 0.259 -14.801 1.00 89.62 177 PHE A N 1
ATOM 1315 C CA . PHE A 1 177 ? 6.286 -0.906 -14.690 1.00 89.62 177 PHE A CA 1
ATOM 1316 C C . PHE A 1 177 ? 5.843 -1.809 -13.548 1.00 89.62 177 PHE A C 1
ATOM 1318 O O . PHE A 1 177 ? 5.255 -1.361 -12.558 1.00 89.62 177 PHE A O 1
ATOM 1325 N N . VAL A 1 178 ? 6.135 -3.096 -13.704 1.00 91.69 178 VAL A N 1
ATOM 1326 C CA . VAL A 1 178 ? 5.968 -4.101 -12.660 1.00 91.69 178 VAL A CA 1
ATOM 1327 C C . VAL A 1 178 ? 7.212 -4.073 -11.786 1.00 91.69 178 VAL A C 1
ATOM 1329 O O . VAL A 1 178 ? 8.337 -4.129 -12.289 1.00 91.69 178 VAL A O 1
ATOM 1332 N N . TYR A 1 179 ? 7.009 -4.020 -10.477 1.00 92.88 179 TYR A N 1
ATOM 1333 C CA . TYR A 1 179 ? 8.092 -4.039 -9.507 1.00 92.88 179 TYR A CA 1
ATOM 1334 C C . TYR A 1 179 ? 7.891 -5.108 -8.446 1.00 92.88 179 TYR A C 1
ATOM 1336 O O . TYR A 1 179 ? 6.765 -5.512 -8.145 1.00 92.88 179 TYR A O 1
ATOM 1344 N N . GLU A 1 180 ? 9.004 -5.489 -7.835 1.00 94.62 180 GLU A N 1
ATOM 1345 C CA . GLU A 1 180 ? 9.056 -6.218 -6.578 1.00 94.62 180 GLU A CA 1
ATOM 1346 C C . GLU A 1 180 ? 9.823 -5.412 -5.536 1.00 94.62 180 GLU A C 1
ATOM 1348 O O . GLU A 1 180 ? 10.760 -4.684 -5.856 1.00 94.62 180 GLU A O 1
ATOM 1353 N N . VAL A 1 181 ? 9.417 -5.533 -4.279 1.00 94.44 181 VAL A N 1
ATOM 1354 C CA . VAL A 1 181 ? 10.123 -4.942 -3.145 1.00 94.44 181 VAL A CA 1
ATOM 1355 C C . VAL A 1 181 ? 10.161 -5.923 -1.994 1.00 94.44 181 VAL A C 1
ATOM 1357 O O . VAL A 1 181 ? 9.122 -6.431 -1.574 1.00 94.44 181 VAL A O 1
ATOM 1360 N N . GLU A 1 182 ? 11.358 -6.176 -1.483 1.00 93.06 182 GLU A N 1
ATOM 1361 C CA . GLU A 1 182 ? 11.537 -6.888 -0.226 1.00 93.06 182 GLU A CA 1
ATOM 1362 C C . GLU A 1 182 ? 11.232 -5.934 0.931 1.00 93.06 182 GLU A C 1
ATOM 1364 O O . GLU A 1 182 ? 11.821 -4.858 1.057 1.00 93.06 182 GLU A O 1
ATOM 1369 N N . THR A 1 183 ? 10.255 -6.294 1.756 1.00 88.50 183 THR A N 1
ATOM 1370 C CA . THR A 1 183 ? 9.730 -5.393 2.778 1.00 88.50 183 THR A CA 1
ATOM 1371 C C . THR A 1 183 ? 10.687 -5.309 3.961 1.00 88.50 183 THR A C 1
ATOM 1373 O O . THR A 1 183 ? 10.935 -6.309 4.630 1.00 88.50 183 THR A O 1
ATOM 1376 N N . GLY A 1 184 ? 11.171 -4.106 4.268 1.00 82.19 184 GLY A N 1
ATOM 1377 C CA . GLY A 1 184 ? 12.125 -3.866 5.352 1.00 82.19 184 GLY A CA 1
ATOM 1378 C C . GLY A 1 184 ? 13.591 -3.990 4.933 1.00 82.19 184 GLY A C 1
ATOM 1379 O O . GLY A 1 184 ? 14.465 -3.834 5.785 1.00 82.19 184 GLY A O 1
ATOM 1380 N N . ALA A 1 185 ? 13.873 -4.231 3.650 1.00 82.38 185 ALA A N 1
ATOM 1381 C CA . ALA A 1 185 ? 15.233 -4.198 3.132 1.00 82.38 185 ALA A CA 1
ATOM 1382 C C . ALA A 1 185 ? 15.804 -2.771 3.178 1.00 82.38 185 ALA A C 1
ATOM 1384 O O . ALA A 1 185 ? 15.111 -1.788 2.899 1.00 82.38 185 ALA A O 1
ATOM 1385 N N . ALA A 1 186 ? 17.091 -2.653 3.508 1.00 82.44 186 ALA A N 1
ATOM 1386 C CA . ALA A 1 186 ? 17.779 -1.371 3.480 1.00 82.44 186 ALA A CA 1
ATOM 1387 C C . ALA A 1 186 ? 17.874 -0.858 2.036 1.00 82.44 186 ALA A C 1
ATOM 1389 O O . ALA A 1 186 ? 18.287 -1.584 1.131 1.00 82.44 186 ALA A O 1
ATOM 1390 N N . SER A 1 187 ? 17.511 0.408 1.817 1.00 82.75 187 SER A N 1
ATOM 1391 C CA . SER A 1 187 ? 17.742 1.041 0.521 1.00 82.75 187 SER A CA 1
ATOM 1392 C C . SER A 1 187 ? 19.242 1.313 0.362 1.00 82.75 187 SER A C 1
ATOM 1394 O O . SER A 1 187 ? 19.833 1.933 1.250 1.00 82.75 187 SER A O 1
ATOM 1396 N N . PRO A 1 188 ? 19.867 0.896 -0.750 1.00 84.12 188 PRO A N 1
ATOM 1397 C CA . PRO A 1 188 ? 21.248 1.252 -1.047 1.00 84.12 188 PRO A CA 1
ATOM 1398 C C . PRO A 1 188 ? 21.354 2.757 -1.359 1.00 84.12 188 PRO A C 1
ATOM 1400 O O . PRO A 1 188 ? 20.327 3.413 -1.597 1.00 84.12 188 PRO A O 1
ATOM 1403 N N . PRO A 1 189 ? 22.578 3.315 -1.396 1.00 81.44 189 PRO A N 1
ATOM 1404 C CA . PRO A 1 189 ? 22.783 4.666 -1.895 1.00 81.44 189 PRO A CA 1
ATOM 1405 C C . PRO A 1 189 ? 22.364 4.771 -3.366 1.00 81.44 189 PRO A C 1
ATOM 1407 O O . PRO A 1 189 ? 22.572 3.856 -4.162 1.00 81.44 189 PRO A O 1
ATOM 1410 N N . GLN A 1 190 ? 21.789 5.917 -3.721 1.00 85.00 190 GLN A N 1
ATOM 1411 C CA . GLN A 1 190 ? 21.510 6.277 -5.107 1.00 85.00 190 GLN A CA 1
ATOM 1412 C C . GLN A 1 190 ? 22.820 6.399 -5.891 1.00 85.00 190 GLN A C 1
ATOM 1414 O O . GLN A 1 190 ? 23.753 7.058 -5.432 1.00 85.00 190 GLN A O 1
ATOM 1419 N N . THR A 1 191 ? 22.861 5.826 -7.093 1.00 82.94 191 THR A N 1
ATOM 1420 C CA . THR A 1 191 ? 24.024 5.924 -7.990 1.00 82.94 191 THR A CA 1
ATOM 1421 C C . THR A 1 191 ? 23.732 6.728 -9.253 1.00 82.94 191 THR A C 1
ATOM 1423 O O . THR A 1 191 ? 24.659 7.224 -9.881 1.00 82.94 191 THR A O 1
ATOM 1426 N N . GLU A 1 192 ? 22.459 6.871 -9.632 1.00 86.94 192 GLU A N 1
ATOM 1427 C CA . GLU A 1 192 ? 22.048 7.482 -10.900 1.00 86.94 192 GLU A CA 1
ATOM 1428 C C . GLU A 1 192 ? 20.670 8.158 -10.774 1.00 86.94 192 GLU A C 1
ATOM 1430 O O . GLU A 1 192 ? 19.858 7.776 -9.923 1.00 86.94 192 GLU A O 1
ATOM 1435 N N . THR A 1 193 ? 20.391 9.157 -11.622 1.00 86.94 193 THR A N 1
ATOM 1436 C CA . THR A 1 193 ? 19.027 9.658 -11.850 1.00 86.94 193 THR A CA 1
ATOM 1437 C C . THR A 1 193 ? 18.709 9.768 -13.332 1.00 86.94 193 THR A C 1
ATOM 1439 O O . THR A 1 193 ? 19.565 10.155 -14.127 1.00 86.94 193 THR A O 1
ATOM 1442 N N . ILE A 1 194 ? 17.455 9.514 -13.701 1.00 85.19 194 ILE A N 1
ATOM 1443 C CA . ILE A 1 194 ? 16.983 9.564 -15.095 1.00 85.19 194 ILE A CA 1
ATOM 1444 C C . ILE A 1 194 ? 15.641 10.291 -15.210 1.00 85.19 194 ILE A C 1
ATOM 1446 O O . ILE A 1 194 ? 14.869 10.331 -14.245 1.00 85.19 194 ILE A O 1
ATOM 1450 N N . HIS A 1 195 ? 15.326 10.869 -16.371 1.00 84.19 195 HIS A N 1
ATOM 1451 C CA . HIS A 1 195 ? 13.993 11.442 -16.565 1.00 84.19 195 HIS A CA 1
ATOM 1452 C C . HIS A 1 195 ? 12.946 10.333 -16.790 1.00 84.19 195 HIS A C 1
ATOM 1454 O O . HIS A 1 195 ? 13.193 9.412 -17.566 1.00 84.19 195 HIS A O 1
ATOM 1460 N N . PRO A 1 196 ? 11.734 10.441 -16.206 1.00 76.56 196 PRO A N 1
ATOM 1461 C CA . PRO A 1 196 ? 10.668 9.450 -16.405 1.00 76.56 196 PRO A CA 1
ATOM 1462 C C . PRO A 1 196 ? 10.252 9.244 -17.872 1.00 76.56 196 PRO A C 1
ATOM 1464 O O . PRO A 1 196 ? 9.752 8.181 -18.226 1.00 76.56 196 PRO A O 1
ATOM 1467 N N . ASN A 1 197 ? 10.455 10.269 -18.712 1.00 70.69 197 ASN A N 1
ATOM 1468 C CA . ASN A 1 197 ? 10.049 10.310 -20.120 1.00 70.69 197 ASN A CA 1
ATOM 1469 C C . ASN A 1 197 ? 11.192 10.027 -21.108 1.00 70.69 197 ASN A C 1
ATOM 1471 O O . ASN A 1 197 ? 10.959 10.076 -22.315 1.00 70.69 197 ASN A O 1
ATOM 1475 N N . GLU A 1 198 ? 12.411 9.733 -20.643 1.00 65.56 198 GLU A N 1
ATOM 1476 C CA . GLU A 1 198 ? 13.516 9.252 -21.494 1.00 65.56 198 GLU A CA 1
ATOM 1477 C C . GLU A 1 198 ? 13.242 7.796 -21.924 1.00 65.56 198 GLU A C 1
ATOM 1479 O O . GLU A 1 198 ? 13.966 6.867 -21.581 1.00 65.56 198 GLU A O 1
ATOM 1484 N N . GLY A 1 199 ? 12.123 7.588 -22.628 1.00 51.94 199 GLY A N 1
ATOM 1485 C CA . GLY A 1 199 ? 11.558 6.285 -22.963 1.00 51.94 199 GLY A CA 1
ATOM 1486 C C . GLY A 1 199 ? 12.495 5.357 -23.748 1.00 51.94 199 GLY A C 1
ATOM 1487 O O . GLY A 1 199 ? 13.649 5.660 -24.040 1.00 51.94 199 GLY A O 1
ATOM 1488 N N . PRO A 1 200 ? 11.942 4.222 -24.192 1.00 47.72 200 PRO A N 1
ATOM 1489 C CA . PRO A 1 200 ? 12.546 2.876 -24.246 1.00 47.72 200 PRO A CA 1
ATOM 1490 C C . PRO A 1 200 ? 13.658 2.468 -23.260 1.00 47.72 200 PRO A C 1
ATOM 1492 O O . PRO A 1 200 ? 13.759 1.277 -22.972 1.00 47.72 200 PRO A O 1
ATOM 1495 N N . GLY A 1 201 ? 14.450 3.385 -22.697 1.00 53.34 201 GLY A N 1
ATOM 1496 C CA . GLY A 1 201 ? 15.572 3.073 -21.809 1.00 53.34 201 GLY A CA 1
ATOM 1497 C C . GLY A 1 201 ? 15.144 2.285 -20.574 1.00 53.34 201 GLY A C 1
ATOM 1498 O O . GLY A 1 201 ? 15.699 1.233 -20.295 1.00 53.34 201 GLY A O 1
ATOM 1499 N N . LEU A 1 202 ? 14.080 2.709 -19.894 1.00 58.41 202 LEU A N 1
ATOM 1500 C CA . LEU A 1 202 ? 13.597 2.070 -18.664 1.00 58.41 202 LEU A CA 1
ATOM 1501 C C . LEU A 1 202 ? 12.967 0.682 -18.854 1.00 58.41 202 LEU A C 1
ATOM 1503 O O . LEU A 1 202 ? 13.107 -0.179 -17.989 1.00 58.41 202 LEU A O 1
ATOM 1507 N N . ALA A 1 203 ? 12.301 0.447 -19.987 1.00 54.97 203 ALA A N 1
ATOM 1508 C CA . ALA A 1 203 ? 11.798 -0.881 -20.343 1.00 54.97 203 ALA A CA 1
ATOM 1509 C C . ALA A 1 203 ? 12.936 -1.802 -20.821 1.00 54.97 203 ALA A C 1
ATOM 1511 O O . ALA A 1 203 ? 12.916 -2.996 -20.530 1.00 54.97 203 ALA A O 1
ATOM 1512 N N . ALA A 1 204 ? 13.957 -1.249 -21.490 1.00 56.91 204 ALA A N 1
ATOM 1513 C CA . ALA A 1 204 ? 15.162 -1.975 -21.892 1.00 56.91 204 ALA A CA 1
ATOM 1514 C C . ALA A 1 204 ? 16.047 -2.379 -20.695 1.00 56.91 204 ALA A C 1
ATOM 1516 O O . ALA A 1 204 ? 16.717 -3.410 -20.749 1.00 56.91 204 ALA A O 1
ATOM 1517 N N . LEU A 1 205 ? 16.003 -1.626 -19.587 1.00 60.84 205 LEU A N 1
ATOM 1518 C CA . LEU A 1 205 ? 16.704 -1.968 -18.343 1.00 60.84 205 LEU A CA 1
ATOM 1519 C C . LEU A 1 205 ? 16.222 -3.285 -17.712 1.00 60.84 205 LEU A C 1
ATOM 1521 O O . LEU A 1 205 ? 16.984 -3.908 -16.983 1.00 60.84 205 LEU A O 1
ATOM 1525 N N . ALA A 1 206 ? 15.005 -3.750 -18.014 1.00 56.97 206 ALA A N 1
ATOM 1526 C CA . ALA A 1 206 ? 14.487 -5.010 -17.478 1.00 56.97 206 ALA A CA 1
ATOM 1527 C C . ALA A 1 206 ? 15.158 -6.268 -18.078 1.00 56.97 206 ALA A C 1
ATOM 1529 O O . ALA A 1 206 ? 14.926 -7.367 -17.582 1.00 56.97 206 ALA A O 1
ATOM 1530 N N . GLY A 1 207 ? 15.963 -6.128 -19.143 1.00 56.03 207 GLY A N 1
ATOM 1531 C CA . GLY A 1 207 ? 16.457 -7.261 -19.937 1.00 56.03 207 GLY A CA 1
ATOM 1532 C C . GLY A 1 207 ? 17.905 -7.705 -19.707 1.00 56.03 207 GLY A C 1
ATOM 1533 O O . GLY A 1 207 ? 18.264 -8.771 -20.197 1.00 56.03 207 GLY A O 1
ATOM 1534 N N . VAL A 1 208 ? 18.750 -6.923 -19.019 1.00 58.12 208 VAL A N 1
ATOM 1535 C CA . VAL A 1 208 ? 20.208 -7.201 -18.973 1.00 58.12 208 VAL A CA 1
ATOM 1536 C C . VAL A 1 208 ? 20.789 -7.183 -17.555 1.00 58.12 208 VAL A C 1
ATOM 1538 O O . VAL A 1 208 ? 21.642 -8.009 -17.247 1.00 58.12 208 VAL A O 1
ATOM 1541 N N . GLU A 1 209 ? 20.301 -6.316 -16.660 1.00 67.69 209 GLU A N 1
ATOM 1542 C CA . GLU A 1 209 ? 20.753 -6.237 -15.262 1.00 67.69 209 GLU A CA 1
ATOM 1543 C C . GLU A 1 209 ? 19.601 -5.827 -14.330 1.00 67.69 209 GLU A C 1
ATOM 1545 O O . GLU A 1 209 ? 18.736 -5.052 -14.741 1.00 67.69 209 GLU A O 1
ATOM 1550 N N . PRO A 1 210 ? 19.571 -6.283 -13.062 1.00 76.50 210 PRO A N 1
ATOM 1551 C CA . PRO A 1 210 ? 18.527 -5.882 -12.132 1.00 76.50 210 PRO A CA 1
ATOM 1552 C C . PRO A 1 210 ? 18.657 -4.398 -11.761 1.00 76.50 210 PRO A C 1
ATOM 1554 O O . PRO A 1 210 ? 19.493 -3.992 -10.946 1.00 76.50 210 PRO A O 1
ATOM 1557 N N . VAL A 1 211 ? 17.776 -3.578 -12.327 1.00 86.00 211 VAL A N 1
ATOM 1558 C CA . VAL A 1 211 ? 17.650 -2.166 -11.964 1.00 86.00 211 VAL A CA 1
ATOM 1559 C C . VAL A 1 211 ? 16.725 -2.006 -10.775 1.00 86.00 211 VAL A C 1
ATOM 1561 O O . VAL A 1 211 ? 15.628 -2.571 -10.732 1.00 86.00 211 VAL A O 1
ATOM 1564 N N . HIS A 1 212 ? 17.174 -1.200 -9.816 1.00 91.00 212 HIS A N 1
ATOM 1565 C CA . HIS A 1 212 ? 16.398 -0.862 -8.641 1.00 91.00 212 HIS A CA 1
ATOM 1566 C C . HIS A 1 212 ? 16.060 0.623 -8.635 1.00 91.00 212 HIS A C 1
ATOM 1568 O O . HIS A 1 212 ? 16.949 1.466 -8.745 1.00 91.00 212 HIS A O 1
ATOM 1574 N N . VAL A 1 213 ? 14.782 0.942 -8.444 1.00 92.56 213 VAL A N 1
ATOM 1575 C CA . VAL A 1 213 ? 14.360 2.283 -8.034 1.00 92.56 213 VAL A CA 1
ATOM 1576 C C . VAL A 1 213 ? 14.560 2.374 -6.527 1.00 92.56 213 VAL A C 1
ATOM 1578 O O . VAL A 1 213 ? 14.008 1.577 -5.769 1.00 92.56 213 VAL A O 1
ATOM 1581 N N . VAL A 1 214 ? 15.372 3.321 -6.077 1.00 94.12 214 VAL A N 1
ATOM 1582 C CA . VAL A 1 214 ? 15.828 3.406 -4.681 1.00 94.12 214 VAL A CA 1
ATOM 1583 C C . VAL A 1 214 ? 15.349 4.685 -4.034 1.00 94.12 214 VAL A C 1
ATOM 1585 O O . VAL A 1 214 ? 14.975 5.627 -4.726 1.00 94.12 214 VAL A O 1
ATOM 1588 N N . PHE A 1 215 ? 15.325 4.736 -2.702 1.00 93.31 215 PHE A N 1
ATOM 1589 C CA . PHE A 1 215 ? 14.874 5.926 -1.987 1.00 93.31 215 PHE A CA 1
ATOM 1590 C C . PHE A 1 215 ? 15.695 7.166 -2.402 1.00 93.31 215 PHE A C 1
ATOM 1592 O O . PHE A 1 215 ? 16.919 7.068 -2.475 1.00 93.31 215 PHE A O 1
ATOM 1599 N N . PRO A 1 216 ? 15.064 8.334 -2.654 1.00 94.12 216 PRO A N 1
ATOM 1600 C CA . PRO A 1 216 ? 13.658 8.696 -2.418 1.00 94.12 216 PRO A CA 1
ATOM 1601 C C . PRO A 1 216 ? 12.670 8.324 -3.535 1.00 94.12 216 PRO A C 1
ATOM 1603 O O . PRO A 1 216 ? 11.531 8.781 -3.502 1.00 94.12 216 PRO A O 1
ATOM 1606 N N . GLY A 1 217 ? 13.074 7.545 -4.532 1.00 92.94 217 GLY A N 1
ATOM 1607 C CA . GLY A 1 217 ? 12.278 7.151 -5.694 1.00 92.94 217 GLY A CA 1
ATOM 1608 C C . GLY A 1 217 ? 12.224 8.240 -6.756 1.00 92.94 217 GLY A C 1
ATOM 1609 O O . GLY A 1 217 ? 12.523 7.971 -7.913 1.00 92.94 217 GLY A O 1
ATOM 1610 N N . LEU A 1 218 ? 11.914 9.469 -6.339 1.00 92.88 218 LEU A N 1
ATOM 1611 C CA . LEU A 1 218 ? 12.011 10.678 -7.154 1.00 92.88 218 LEU A CA 1
ATOM 1612 C C . LEU A 1 218 ? 12.867 11.729 -6.443 1.00 92.88 218 LEU A C 1
ATOM 1614 O O . LEU A 1 218 ? 12.634 12.020 -5.265 1.00 92.88 218 LEU A O 1
ATOM 1618 N N . ASP A 1 219 ? 13.806 12.354 -7.144 1.00 92.25 219 ASP A N 1
ATOM 1619 C CA . ASP A 1 219 ? 14.575 13.476 -6.604 1.00 92.25 219 ASP A CA 1
ATOM 1620 C C . ASP A 1 219 ? 13.734 14.772 -6.539 1.00 92.25 219 ASP A C 1
ATOM 1622 O O . ASP A 1 219 ? 12.517 14.764 -6.760 1.00 92.25 219 ASP A O 1
ATOM 1626 N N . ALA A 1 220 ? 14.345 15.897 -6.158 1.00 90.94 220 ALA A N 1
ATOM 1627 C CA . ALA A 1 220 ? 13.646 17.184 -6.065 1.00 90.94 220 ALA A CA 1
ATOM 1628 C C . ALA A 1 220 ? 13.180 17.726 -7.432 1.00 90.94 220 ALA A C 1
ATOM 1630 O O . ALA A 1 220 ? 12.231 18.503 -7.485 1.00 90.94 220 ALA A O 1
ATOM 1631 N N . SER A 1 221 ? 13.817 17.293 -8.523 1.00 91.31 221 SER A N 1
ATOM 1632 C CA . SER A 1 221 ? 13.485 17.667 -9.902 1.00 91.31 221 SER A CA 1
ATOM 1633 C C . SER A 1 221 ? 12.482 16.717 -10.570 1.00 91.31 221 SER A C 1
ATOM 1635 O O . SER A 1 221 ? 12.091 16.936 -11.714 1.00 91.31 221 SER A O 1
ATOM 1637 N N . GLY A 1 222 ? 12.052 15.663 -9.866 1.00 90.19 222 GLY A N 1
ATOM 1638 C CA . GLY A 1 222 ? 11.143 14.650 -10.400 1.00 90.19 222 GLY A CA 1
ATOM 1639 C C . GLY A 1 222 ? 11.829 13.588 -11.264 1.00 90.19 222 GLY A C 1
ATOM 1640 O O . GLY A 1 222 ? 11.140 12.867 -11.982 1.00 90.19 222 GLY A O 1
ATOM 1641 N N . ARG A 1 223 ? 13.162 13.469 -11.206 1.00 91.12 223 ARG A N 1
ATOM 1642 C CA . ARG A 1 223 ? 13.901 12.379 -11.861 1.00 91.12 223 ARG A CA 1
ATOM 1643 C C . ARG A 1 223 ? 13.856 11.118 -11.005 1.00 91.12 223 ARG A C 1
ATOM 1645 O O . ARG A 1 223 ? 13.860 11.205 -9.778 1.00 91.12 223 ARG A O 1
ATOM 1652 N N . VAL A 1 224 ? 13.832 9.954 -11.647 1.00 91.19 224 VAL A N 1
ATOM 1653 C CA . VAL A 1 224 ? 13.809 8.647 -10.976 1.00 91.19 224 VAL A CA 1
ATOM 1654 C C . VAL A 1 224 ? 15.189 8.335 -10.415 1.00 91.19 224 VAL A C 1
ATOM 1656 O O . VAL A 1 224 ? 16.172 8.400 -11.147 1.00 91.19 224 VAL A O 1
ATOM 1659 N N . CYS A 1 225 ? 15.258 7.984 -9.133 1.00 92.25 225 CYS A N 1
ATOM 1660 C CA . CYS A 1 225 ? 16.492 7.618 -8.437 1.00 92.25 225 CYS A CA 1
ATOM 1661 C C . CYS A 1 225 ? 16.775 6.123 -8.611 1.00 92.25 225 CYS A C 1
ATOM 1663 O O . CYS A 1 225 ? 15.964 5.294 -8.190 1.00 92.25 225 CYS A O 1
ATOM 1665 N N . LEU A 1 226 ? 17.927 5.773 -9.186 1.00 90.94 226 LEU A N 1
ATOM 1666 C CA . LEU A 1 226 ? 18.294 4.390 -9.485 1.00 90.94 226 LEU A CA 1
ATOM 1667 C C . LEU A 1 226 ? 19.548 3.930 -8.733 1.00 90.94 226 LEU A C 1
ATOM 1669 O O . LEU A 1 226 ? 20.439 4.724 -8.414 1.00 90.94 226 LEU A O 1
ATOM 1673 N N . ALA A 1 227 ? 19.615 2.618 -8.503 1.00 89.00 227 ALA A N 1
ATOM 1674 C CA . ALA A 1 227 ? 20.841 1.895 -8.197 1.00 89.00 227 ALA A CA 1
ATOM 1675 C C . ALA A 1 227 ? 20.909 0.584 -8.990 1.00 89.00 227 ALA A C 1
ATOM 1677 O O . ALA A 1 227 ? 19.894 -0.084 -9.216 1.00 89.00 227 ALA A O 1
ATOM 1678 N N . ARG A 1 228 ? 22.124 0.195 -9.376 1.00 81.94 228 ARG A N 1
ATOM 1679 C CA . ARG A 1 228 ? 22.411 -1.139 -9.914 1.00 81.94 228 ARG A CA 1
ATOM 1680 C C . ARG A 1 228 ? 22.890 -2.013 -8.768 1.00 81.94 228 ARG A C 1
ATOM 1682 O O . ARG A 1 228 ? 23.881 -1.688 -8.119 1.00 81.94 228 ARG A O 1
ATOM 1689 N N . LEU A 1 229 ? 22.161 -3.090 -8.498 1.00 72.62 229 LEU A N 1
ATOM 1690 C CA . LEU A 1 229 ? 22.511 -4.049 -7.455 1.00 72.62 229 LEU A CA 1
ATOM 1691 C C . LEU A 1 229 ? 22.790 -5.408 -8.092 1.00 72.62 229 LEU A C 1
ATOM 1693 O O . LEU A 1 229 ? 22.170 -5.736 -9.107 1.00 72.62 229 LEU A O 1
ATOM 1697 N N . PRO A 1 230 ? 23.678 -6.219 -7.494 1.00 66.62 230 PRO A N 1
ATOM 1698 C CA . PRO A 1 230 ? 23.789 -7.618 -7.873 1.00 66.62 230 PRO A CA 1
ATOM 1699 C C . PRO A 1 230 ? 22.437 -8.342 -7.693 1.00 66.62 230 PRO A C 1
ATOM 1701 O O . PRO A 1 230 ? 21.586 -7.883 -6.924 1.00 66.62 230 PRO A O 1
ATOM 1704 N N . PRO A 1 231 ? 22.211 -9.472 -8.387 1.00 60.53 231 PRO A N 1
ATOM 1705 C CA . PRO A 1 231 ? 20.980 -10.249 -8.255 1.00 60.53 231 PRO A CA 1
ATOM 1706 C C . PRO A 1 231 ? 20.715 -10.648 -6.794 1.00 60.53 231 PRO A C 1
ATOM 1708 O O . PRO A 1 231 ? 21.624 -11.096 -6.097 1.00 60.53 231 PRO A O 1
ATOM 1711 N N . IL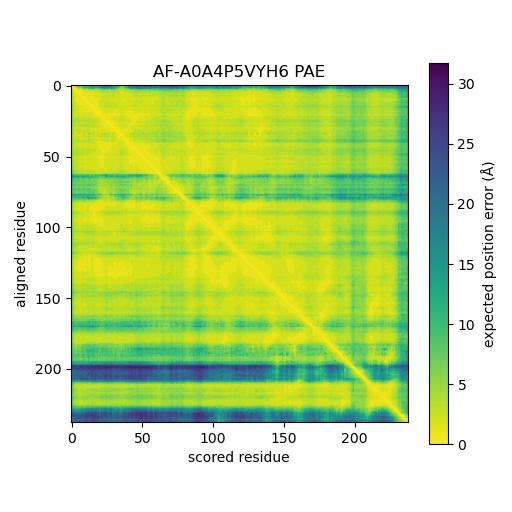E A 1 232 ? 19.468 -10.511 -6.331 1.00 58.62 232 ILE A N 1
ATOM 1712 C CA . ILE A 1 232 ? 19.062 -10.933 -4.982 1.00 58.62 232 ILE A CA 1
ATOM 1713 C C . ILE A 1 232 ? 18.963 -12.465 -4.946 1.00 58.62 232 ILE A C 1
ATOM 1715 O O . ILE A 1 232 ? 18.181 -13.062 -5.696 1.00 58.62 232 ILE A O 1
ATOM 1719 N N . SER A 1 233 ? 19.717 -13.099 -4.046 1.00 50.09 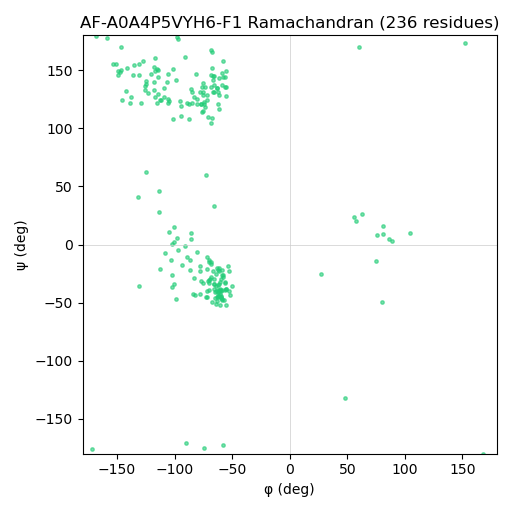233 SER A N 1
ATOM 1720 C CA . SER A 1 233 ? 19.619 -14.533 -3.753 1.00 50.09 233 SER A CA 1
ATOM 1721 C C . SER A 1 233 ? 18.220 -14.879 -3.227 1.00 50.09 233 SER A C 1
ATOM 1723 O O . SER A 1 233 ? 17.833 -14.411 -2.161 1.00 50.09 233 SER A O 1
ATOM 1725 N N . GLY A 1 234 ? 17.462 -15.708 -3.954 1.00 54.25 234 GLY A N 1
ATOM 1726 C CA . GLY A 1 234 ? 16.124 -16.169 -3.541 1.00 54.25 234 GLY A CA 1
ATOM 1727 C C . GLY A 1 234 ? 14.940 -15.515 -4.262 1.00 54.25 234 GLY A C 1
ATOM 1728 O O . GLY A 1 234 ? 13.796 -15.719 -3.861 1.00 54.25 234 GLY A O 1
ATOM 1729 N N . THR A 1 235 ? 15.190 -14.751 -5.326 1.00 52.66 235 THR A N 1
ATOM 1730 C CA . THR A 1 235 ? 14.121 -14.274 -6.214 1.00 52.66 235 THR A CA 1
ATOM 1731 C C . THR A 1 235 ? 13.467 -15.433 -6.968 1.00 52.66 235 THR A C 1
ATOM 1733 O O . THR A 1 235 ? 14.120 -16.420 -7.314 1.00 52.66 235 THR A O 1
ATOM 1736 N N . LEU A 1 236 ? 12.156 -15.320 -7.203 1.00 49.97 236 LEU A N 1
ATOM 1737 C CA . LEU A 1 236 ? 11.458 -16.217 -8.121 1.00 49.97 236 LEU A CA 1
ATOM 1738 C C . LEU A 1 236 ? 12.122 -16.098 -9.504 1.00 49.97 236 LEU A C 1
ATOM 1740 O O . LEU A 1 236 ? 12.443 -14.972 -9.905 1.00 49.97 236 LEU A O 1
ATOM 1744 N N . PRO A 1 237 ? 12.351 -17.215 -10.220 1.00 48.91 237 PRO A N 1
ATOM 1745 C CA . PRO A 1 237 ? 12.810 -17.140 -11.600 1.00 48.91 237 PRO A CA 1
ATOM 1746 C C . PRO A 1 237 ? 11.829 -16.289 -12.431 1.00 48.91 237 PRO A C 1
ATOM 1748 O O . PRO A 1 237 ? 10.643 -16.236 -12.080 1.00 48.91 237 PRO A O 1
ATOM 1751 N N . PRO A 1 238 ? 12.329 -15.585 -13.464 1.00 52.50 238 PRO A N 1
ATOM 1752 C CA . PRO A 1 238 ? 11.511 -14.729 -14.321 1.00 52.50 238 PRO A CA 1
ATOM 1753 C C . PRO A 1 238 ? 10.336 -15.476 -14.962 1.00 52.50 238 PRO A C 1
ATOM 1755 O O . PRO A 1 238 ? 10.494 -16.678 -15.278 1.00 52.50 238 PRO A O 1
#